Protein AF-A0A2W4PN74-F1 (afdb_monomer)

Secondary structure (DSSP, 8-state):
--------PPPPPEEEEEEE-TTSS-HHHHHHHHHHHHHH--S-EEEEEEES--TT--TT-EEEEPPP-GGGGG--STTGGGGGGGSS-STT--SEEEEE-SSEEE-S-SHHHHHSSTTS-EEEEP--S--TTS-TT-EEEEEEEEETTS-HHHHHHHHHTHHHHHHH-SSHHHHHHHHHHHTT--EE--GGGS-BIIIIISPSGGGGGT-PPPPPTT-SEEE--SSS-HHHHHHT---BTTB-----THHHHHH-

Sequence (256 aa):
MPLLQRRVHARAMTNVICMKWGTKFPPLYVNRLHSMVKRHLARPHRFVCFTDDPAGLDPGVEHFPMPSAGPADAYAVHGWRKLAMFAPALGDLTGATLFLDLDVVIVGALDPFFDYQPGEVCIIRDYRPVRIRGDRFVGNTSVFRFNAGQHPQVLEEFTRDFDAIRRRVRNEQEYVSHWFHARRSLHYWPEEWCPSFKHDCVAWGPASYFSTPQLPQGARIVVFHGLPKPEDAIAGTRGKWYRRIRPTPWIAAHWH

Nearest PDB structures (foldseek):
  5h18-assembly1_A  TM=6.634E-01  e=1.270E-06  Thermomyces dupontii
  4rif-assembly1_B  TM=4.833E-01  e=7.562E-01  Streptomyces cyanogenus
  3mbo-assembly4_H  TM=4.877E-01  e=1.033E+00  Bacillus anthracis
  4rif-assembly1_A  TM=4.305E-01  e=1.503E+00  Streptomyces cyanogenus
  4rih-assembly1_A  TM=3.902E-01  e=3.179E+00  Streptomyces cyanogenus

Foldseek 3Di:
DDDDPPPPDQDDEAEEEEEDEDDPDDLVLLQLVVVLCVVAEPHHYQYEYAYPDCPPHDPSYHYDHQQDLAPCVVPPPQASSVLSQQALADDPAFAKYKYAYSQKFFDHHPVVVCVPPHQAKEFAQPPDPDDPVPPSQQGDRNIIMHTRNPHNVLSVVCNVCVVVVVVVDVHDSSSVSVVCVVVVRYHYDDNLAEAEQQPQQADAWPVNVVDAGHRGPNYGMYGCPDDDGLVCLCCQVDDDPRGGRDRHVVSVVGRD

Structure (mmCIF, N/CA/C/O backbone):
data_AF-A0A2W4PN74-F1
#
_entry.id   AF-A0A2W4PN74-F1
#
loop_
_atom_site.group_PDB
_atom_site.id
_atom_site.type_symbol
_atom_site.label_atom_id
_atom_site.label_alt_id
_atom_site.label_comp_id
_atom_site.label_asym_id
_atom_site.label_entity_id
_atom_site.label_seq_id
_atom_site.pdbx_PDB_ins_code
_atom_site.Cartn_x
_atom_site.Cartn_y
_atom_site.Cartn_z
_atom_site.occupancy
_atom_site.B_iso_or_equiv
_atom_site.auth_seq_id
_atom_site.auth_comp_id
_atom_site.auth_asym_id
_atom_site.auth_atom_id
_atom_site.pdbx_PDB_model_num
ATOM 1 N N . MET A 1 1 ? -32.215 -38.067 -5.365 1.00 38.38 1 MET A N 1
ATOM 2 C CA . MET A 1 1 ? -31.019 -37.213 -5.535 1.00 38.38 1 MET A CA 1
ATOM 3 C C . MET A 1 1 ? -31.416 -35.766 -5.275 1.00 38.38 1 MET A C 1
ATOM 5 O O . MET A 1 1 ? -32.143 -35.225 -6.099 1.00 38.38 1 MET A O 1
ATOM 9 N N . PRO A 1 2 ? -31.044 -35.143 -4.144 1.00 41.75 2 PRO A N 1
ATOM 10 C CA . PRO A 1 2 ? -31.376 -33.747 -3.896 1.00 41.75 2 PRO A CA 1
ATOM 11 C C . PRO A 1 2 ? -30.326 -32.832 -4.536 1.00 41.75 2 PRO A C 1
ATOM 13 O O . PRO A 1 2 ? -29.126 -32.977 -4.307 1.00 41.75 2 PRO A O 1
ATOM 16 N N . LEU A 1 3 ? -30.810 -31.897 -5.349 1.00 41.78 3 LEU A N 1
ATOM 17 C CA . LEU A 1 3 ? -30.056 -30.804 -5.954 1.00 41.78 3 LEU A CA 1
ATOM 18 C C . LEU A 1 3 ? -29.387 -29.955 -4.860 1.00 41.78 3 LEU A C 1
ATOM 20 O O . LEU A 1 3 ? -30.072 -29.381 -4.013 1.00 41.78 3 LEU A O 1
ATOM 24 N N . LEU A 1 4 ? -28.053 -29.849 -4.891 1.00 44.28 4 LEU A N 1
ATOM 25 C CA . LEU A 1 4 ? -27.309 -28.880 -4.087 1.00 44.28 4 LEU A CA 1
ATOM 26 C C . LEU A 1 4 ? -27.709 -27.459 -4.514 1.00 44.28 4 LEU A C 1
ATOM 28 O O . LEU A 1 4 ? -27.199 -26.920 -5.497 1.00 44.28 4 LEU A O 1
ATOM 32 N N . GLN A 1 5 ? -28.581 -26.819 -3.739 1.00 40.34 5 GLN A N 1
ATOM 33 C CA . GLN A 1 5 ? -28.713 -25.368 -3.746 1.00 40.34 5 GLN A CA 1
ATOM 34 C C . GLN A 1 5 ? -27.413 -24.764 -3.201 1.00 40.34 5 GLN A C 1
ATOM 36 O O . GLN A 1 5 ? -27.178 -24.721 -1.993 1.00 40.34 5 GLN A O 1
ATOM 41 N N . ARG A 1 6 ? -26.543 -24.283 -4.096 1.00 42.72 6 ARG A N 1
ATOM 42 C CA . ARG A 1 6 ? -25.458 -23.372 -3.719 1.00 42.72 6 ARG A CA 1
ATOM 43 C C . ARG A 1 6 ? -26.093 -22.077 -3.213 1.00 42.72 6 ARG A C 1
ATOM 45 O O . ARG A 1 6 ? -26.504 -21.235 -4.005 1.00 42.72 6 ARG A O 1
ATOM 52 N N . ARG A 1 7 ? -26.177 -21.913 -1.889 1.00 42.38 7 ARG A N 1
ATOM 53 C CA . ARG A 1 7 ? -26.445 -20.612 -1.264 1.00 42.38 7 ARG A CA 1
ATOM 54 C C . ARG A 1 7 ? -25.311 -19.662 -1.645 1.00 42.38 7 ARG A C 1
ATOM 56 O O . ARG A 1 7 ? -24.225 -19.736 -1.070 1.00 42.38 7 ARG A O 1
ATOM 63 N N . VAL A 1 8 ? -25.563 -18.777 -2.605 1.00 44.59 8 VAL A N 1
ATOM 64 C CA . VAL A 1 8 ? -24.744 -17.582 -2.823 1.00 44.59 8 VAL A CA 1
ATOM 65 C C . VAL A 1 8 ? -24.960 -16.700 -1.595 1.00 44.59 8 VAL A C 1
ATOM 67 O O . VAL A 1 8 ? -25.925 -15.947 -1.522 1.00 44.59 8 VAL A O 1
ATOM 70 N N . HIS A 1 9 ? -24.118 -16.856 -0.574 1.00 49.34 9 HIS A N 1
ATOM 71 C CA . HIS A 1 9 ? -24.065 -15.876 0.503 1.00 49.34 9 HIS A CA 1
ATOM 72 C C . HIS A 1 9 ? -23.590 -14.572 -0.136 1.00 49.34 9 HIS A C 1
ATOM 74 O O . HIS A 1 9 ? -22.515 -14.544 -0.741 1.00 49.34 9 HIS A O 1
ATOM 80 N N . ALA A 1 10 ? -24.399 -13.515 -0.050 1.00 57.75 10 ALA A N 1
ATOM 81 C CA . ALA A 1 10 ? -23.962 -12.183 -0.437 1.00 57.75 10 ALA A CA 1
ATOM 82 C C . ALA A 1 10 ? -22.672 -11.879 0.337 1.00 57.75 10 ALA A C 1
ATOM 84 O O . ALA A 1 10 ? -22.656 -11.895 1.569 1.00 57.75 10 ALA A O 1
ATOM 85 N N . ARG A 1 11 ? -21.561 -11.705 -0.384 1.00 70.38 11 ARG A N 1
ATOM 86 C CA . ARG A 1 11 ? -20.274 -11.389 0.238 1.00 70.38 11 ARG A CA 1
ATOM 87 C C . ARG A 1 11 ? -20.407 -10.027 0.916 1.00 70.38 11 ARG A C 1
ATOM 89 O O . ARG A 1 11 ? -20.850 -9.077 0.276 1.00 70.38 11 ARG A O 1
ATOM 96 N N . ALA A 1 12 ? -20.033 -9.951 2.194 1.00 81.00 12 ALA A N 1
ATOM 97 C CA . ALA A 1 12 ? -20.028 -8.696 2.940 1.00 81.00 12 ALA A CA 1
ATOM 98 C C . ALA A 1 12 ? -19.182 -7.639 2.211 1.00 81.00 12 ALA A C 1
ATOM 100 O O . ALA A 1 12 ? -18.158 -7.982 1.608 1.00 81.00 12 ALA A O 1
ATOM 101 N N . MET A 1 13 ? -19.629 -6.382 2.280 1.00 92.62 13 MET A N 1
ATOM 102 C CA . MET A 1 13 ? -18.910 -5.227 1.743 1.00 92.62 13 MET A CA 1
ATOM 103 C C . MET A 1 13 ? -17.508 -5.161 2.355 1.00 92.62 13 MET A C 1
ATOM 105 O O . MET A 1 13 ? -17.352 -5.314 3.567 1.00 92.62 13 MET A O 1
ATOM 109 N N . THR A 1 14 ? -16.494 -4.950 1.521 1.00 96.81 14 THR A N 1
ATOM 110 C CA . THR A 1 14 ? -15.094 -4.815 1.952 1.00 96.81 14 THR A CA 1
ATOM 111 C C . THR A 1 14 ? -14.530 -3.460 1.561 1.00 96.81 14 THR A C 1
ATOM 113 O O . THR A 1 14 ? -14.997 -2.852 0.601 1.00 96.81 14 THR A O 1
ATOM 116 N N . ASN A 1 15 ? -13.486 -3.004 2.242 1.00 98.44 15 ASN A N 1
ATOM 117 C CA . ASN A 1 15 ? -12.858 -1.723 1.935 1.00 98.44 15 ASN A CA 1
ATOM 118 C C . ASN A 1 15 ? -11.488 -1.950 1.298 1.00 98.44 15 ASN A C 1
ATOM 120 O O . ASN A 1 15 ? -10.708 -2.787 1.757 1.00 98.44 15 ASN A O 1
ATOM 124 N N . VAL A 1 16 ? -11.173 -1.171 0.271 1.00 98.75 16 VAL A N 1
ATOM 125 C CA . VAL A 1 16 ? -9.806 -0.977 -0.209 1.00 98.75 16 VAL A CA 1
ATOM 126 C C . VAL A 1 16 ? -9.450 0.481 0.013 1.00 98.75 16 VAL A C 1
ATOM 128 O O . VAL A 1 16 ? -10.209 1.366 -0.377 1.00 98.75 16 VAL A O 1
ATOM 131 N N . ILE A 1 17 ? -8.326 0.737 0.674 1.00 98.75 17 ILE A N 1
ATOM 132 C CA . ILE A 1 17 ? -7.936 2.089 1.064 1.00 98.75 17 ILE A CA 1
ATOM 133 C C . ILE A 1 17 ? -6.520 2.426 0.616 1.00 98.75 17 ILE A C 1
ATOM 135 O O . ILE A 1 17 ? -5.653 1.557 0.527 1.00 98.75 17 ILE A O 1
ATOM 139 N N . CYS A 1 18 ? -6.276 3.709 0.382 1.00 98.69 18 CYS A N 1
ATOM 140 C CA . CYS A 1 18 ? -4.944 4.250 0.143 1.00 98.69 18 CYS A CA 1
ATOM 141 C C . CYS A 1 18 ? -4.788 5.623 0.803 1.00 98.69 18 CYS A C 1
ATOM 143 O O . CYS A 1 18 ? -5.753 6.226 1.275 1.00 98.69 18 CYS A O 1
ATOM 145 N N . MET A 1 19 ? -3.561 6.138 0.810 1.00 97.69 19 MET A N 1
ATOM 146 C CA . MET A 1 19 ? -3.247 7.470 1.322 1.00 97.69 19 MET A CA 1
ATOM 147 C C . MET A 1 19 ? -2.536 8.303 0.255 1.00 97.69 19 MET A C 1
ATOM 149 O O . MET A 1 19 ? -1.516 7.877 -0.289 1.00 97.69 19 MET A O 1
ATOM 153 N N . LYS A 1 20 ? -3.029 9.521 0.014 1.00 96.56 20 LYS A N 1
ATOM 154 C CA . LYS A 1 20 ? -2.369 10.558 -0.792 1.00 96.56 20 LYS A CA 1
ATOM 155 C C . LYS A 1 20 ? -2.159 11.784 0.087 1.00 96.56 20 LYS A C 1
ATOM 157 O O . LYS A 1 20 ? -3.131 12.336 0.580 1.00 96.56 20 LYS A O 1
ATOM 162 N N . TRP A 1 21 ? -0.925 12.245 0.257 1.00 93.31 21 TRP A N 1
ATOM 163 C CA . TRP A 1 21 ? -0.661 13.495 0.974 1.00 93.31 21 TRP A CA 1
ATOM 164 C C . TRP A 1 21 ? 0.430 14.322 0.314 1.00 93.31 21 TRP A C 1
ATOM 166 O O . TRP A 1 21 ? 1.387 13.778 -0.255 1.00 93.31 21 TRP A O 1
ATOM 176 N N . GLY A 1 22 ? 0.297 15.640 0.433 1.00 92.50 22 GLY A N 1
ATOM 177 C CA . GLY A 1 22 ? 1.178 16.595 -0.216 1.00 92.50 22 GLY A CA 1
ATOM 178 C C . GLY A 1 22 ? 1.245 16.378 -1.729 1.00 92.50 22 GLY A C 1
ATOM 179 O O . GLY A 1 22 ? 0.291 15.948 -2.374 1.00 92.50 22 GLY A O 1
ATOM 180 N N . THR A 1 23 ? 2.412 16.659 -2.305 1.00 92.88 23 THR A N 1
ATOM 181 C CA . THR A 1 23 ? 2.606 16.715 -3.764 1.00 92.88 23 THR A CA 1
ATOM 182 C C . THR A 1 23 ? 3.437 15.564 -4.327 1.00 92.88 23 THR A C 1
ATOM 184 O O . THR A 1 23 ? 3.706 15.525 -5.525 1.00 92.88 23 THR A O 1
ATOM 187 N N . LYS A 1 24 ? 3.852 14.603 -3.486 1.00 92.12 24 LYS A N 1
ATOM 188 C CA . LYS A 1 24 ? 4.732 13.495 -3.902 1.00 92.12 24 LYS A CA 1
ATOM 189 C C . LYS A 1 24 ? 4.095 12.618 -4.981 1.00 92.12 24 LYS A C 1
ATOM 191 O O . LYS A 1 24 ? 4.796 12.168 -5.883 1.00 92.12 24 LYS A O 1
ATOM 196 N N . PHE A 1 25 ? 2.799 12.348 -4.851 1.00 95.00 25 PHE A N 1
ATOM 197 C CA . PHE A 1 25 ? 2.034 11.560 -5.809 1.00 95.00 25 PHE A CA 1
ATOM 198 C C . PHE A 1 25 ? 0.866 12.400 -6.337 1.00 95.00 25 PHE A C 1
ATOM 200 O O . PHE A 1 25 ? 0.041 12.846 -5.534 1.00 95.00 25 PHE A O 1
ATOM 207 N N . PRO A 1 26 ? 0.770 12.625 -7.660 1.00 96.81 26 PRO A N 1
ATOM 208 C CA . PRO A 1 26 ? -0.376 13.315 -8.237 1.00 96.81 26 PRO A CA 1
ATOM 209 C C . PRO A 1 26 ? -1.649 12.459 -8.099 1.00 96.81 26 PRO A C 1
ATOM 211 O O . PRO A 1 26 ? -1.550 11.233 -7.981 1.00 96.81 26 PRO A O 1
ATOM 214 N N . PRO A 1 27 ? -2.851 13.063 -8.170 1.00 97.94 27 PRO A N 1
ATOM 215 C CA . PRO A 1 27 ? -4.126 12.346 -8.029 1.00 97.94 27 PRO A CA 1
ATOM 216 C C . PRO A 1 27 ? -4.282 11.172 -9.007 1.00 97.94 27 PRO A C 1
ATOM 218 O O . PRO A 1 27 ? -4.877 10.156 -8.662 1.00 97.94 27 PRO A O 1
ATOM 221 N N . LEU A 1 28 ? -3.640 11.240 -10.177 1.00 97.75 28 LEU A N 1
ATOM 222 C CA . LEU A 1 28 ? -3.639 10.163 -11.167 1.00 97.75 28 LEU A CA 1
ATOM 223 C C . LEU A 1 28 ? -3.154 8.809 -10.613 1.00 97.75 28 LEU A C 1
ATOM 225 O O . LEU A 1 28 ? -3.593 7.768 -11.093 1.00 97.75 28 LEU A O 1
ATOM 229 N N . TYR A 1 29 ? -2.276 8.791 -9.607 1.00 98.44 29 TYR A N 1
ATOM 230 C CA . TYR A 1 29 ? -1.867 7.542 -8.955 1.00 98.44 29 TYR A CA 1
ATOM 231 C C . TYR A 1 29 ? -3.026 6.872 -8.208 1.00 98.44 29 TYR A C 1
ATOM 233 O O . TYR A 1 29 ? -3.180 5.655 -8.285 1.00 98.44 29 TYR A O 1
ATOM 241 N N . VAL A 1 30 ? -3.861 7.662 -7.529 1.00 98.69 30 VAL A N 1
ATOM 242 C CA . VAL A 1 30 ? -5.063 7.171 -6.841 1.00 98.69 30 VAL A CA 1
ATOM 243 C C . VAL A 1 30 ? -6.067 6.649 -7.865 1.00 98.69 30 VAL A C 1
ATOM 245 O O . VAL A 1 30 ? -6.581 5.547 -7.707 1.00 98.69 30 VAL A O 1
ATOM 248 N N . ASN A 1 31 ? -6.281 7.387 -8.955 1.00 98.62 31 ASN A N 1
ATOM 249 C CA . ASN A 1 31 ? -7.222 7.005 -10.011 1.00 98.62 31 ASN A CA 1
ATOM 250 C C . ASN A 1 31 ? -6.794 5.703 -10.710 1.00 98.62 31 ASN A C 1
ATOM 252 O O . ASN A 1 31 ? -7.608 4.804 -10.916 1.00 98.62 31 ASN A O 1
ATOM 256 N N . ARG A 1 32 ? -5.494 5.541 -10.992 1.00 98.50 32 ARG A N 1
ATOM 257 C CA . ARG A 1 32 ? -4.929 4.278 -11.504 1.00 98.50 32 ARG A CA 1
ATOM 258 C C . ARG A 1 32 ? -5.122 3.132 -10.521 1.00 98.50 32 ARG A C 1
ATOM 260 O O . ARG A 1 32 ? -5.535 2.048 -10.924 1.00 98.50 32 ARG A O 1
ATOM 267 N N . LEU A 1 33 ? -4.861 3.366 -9.235 1.00 98.81 33 LEU A N 1
ATOM 268 C CA . LEU A 1 33 ? -5.064 2.359 -8.198 1.00 98.81 33 LEU A CA 1
ATOM 269 C C . LEU A 1 33 ? -6.535 1.938 -8.097 1.00 98.81 33 LEU A C 1
ATOM 271 O O . LEU A 1 33 ? -6.823 0.744 -8.086 1.00 98.81 33 LEU A O 1
ATOM 275 N N . HIS A 1 34 ? -7.461 2.893 -8.115 1.00 98.69 34 HIS A N 1
ATOM 276 C CA . HIS A 1 34 ? -8.898 2.639 -8.147 1.00 98.69 34 HIS A CA 1
ATOM 277 C C . HIS A 1 34 ? -9.310 1.822 -9.383 1.00 98.69 34 HIS A C 1
ATOM 279 O O . HIS A 1 34 ? -9.992 0.805 -9.254 1.00 98.69 34 HIS A O 1
ATOM 285 N N . SER A 1 35 ? -8.838 2.209 -10.572 1.00 98.38 35 SER A N 1
ATOM 286 C CA . SER A 1 35 ? -9.083 1.499 -11.834 1.00 98.38 35 SER A CA 1
ATOM 287 C C . SER A 1 35 ? -8.585 0.047 -11.776 1.00 98.38 35 SER A C 1
ATOM 289 O O . SER A 1 35 ? -9.319 -0.890 -12.100 1.00 98.38 35 SER A O 1
ATOM 291 N N . MET A 1 36 ? -7.367 -0.161 -11.265 1.00 98.75 36 MET A N 1
ATOM 292 C CA . MET A 1 36 ? -6.782 -1.482 -11.031 1.00 98.75 36 MET A CA 1
ATOM 293 C C . MET A 1 36 ? -7.601 -2.331 -10.052 1.00 98.75 36 MET A C 1
ATOM 295 O O . MET A 1 36 ? -7.872 -3.499 -10.332 1.00 98.75 36 MET A O 1
ATOM 299 N N . VAL A 1 37 ? -8.023 -1.758 -8.922 1.00 98.69 37 VAL A N 1
ATOM 300 C CA . VAL A 1 37 ? -8.843 -2.464 -7.928 1.00 98.69 37 VAL A CA 1
ATOM 301 C C . VAL A 1 37 ? -10.178 -2.878 -8.534 1.00 98.69 37 VAL A C 1
ATOM 303 O O . VAL A 1 37 ? -10.539 -4.049 -8.442 1.00 98.69 37 VAL A O 1
ATOM 306 N N . LYS A 1 38 ? -10.862 -1.971 -9.238 1.00 97.94 38 LYS A N 1
ATOM 307 C CA . LYS A 1 38 ? -12.143 -2.255 -9.896 1.00 97.94 38 LYS A CA 1
ATOM 308 C C . LYS A 1 38 ? -12.048 -3.405 -10.903 1.00 97.94 38 LYS A C 1
ATOM 310 O O . LYS A 1 38 ? -12.982 -4.192 -11.017 1.00 97.94 38 LYS A O 1
ATOM 315 N N . ARG A 1 39 ? -10.929 -3.523 -11.627 1.00 97.75 39 ARG A N 1
ATOM 316 C CA . ARG A 1 39 ? -10.690 -4.635 -12.567 1.00 97.75 39 ARG A CA 1
ATOM 317 C C . ARG A 1 39 ? -10.415 -5.970 -11.881 1.00 97.75 39 ARG A C 1
ATOM 319 O O . ARG A 1 39 ? -10.751 -7.011 -12.438 1.00 97.75 39 ARG A O 1
ATOM 326 N N . HIS A 1 40 ? -9.763 -5.951 -10.720 1.00 98.50 40 HIS A N 1
ATOM 327 C CA . HIS A 1 40 ? -9.208 -7.154 -10.095 1.00 98.50 40 HIS A CA 1
ATOM 328 C C . HIS A 1 40 ? -9.937 -7.621 -8.828 1.00 98.50 40 HIS A C 1
ATOM 330 O O . HIS A 1 40 ? -9.637 -8.712 -8.340 1.00 98.50 40 HIS A O 1
ATOM 336 N N . LEU A 1 41 ? -10.887 -6.850 -8.300 1.00 98.06 41 LEU A N 1
ATOM 337 C CA . LEU A 1 41 ? -11.705 -7.221 -7.147 1.00 98.06 41 LEU A CA 1
ATOM 338 C C . LEU A 1 41 ? -13.158 -7.437 -7.572 1.00 98.06 41 LEU A C 1
ATOM 340 O O . LEU A 1 41 ? -13.886 -6.483 -7.832 1.00 98.06 41 LEU A O 1
ATOM 344 N N . ALA A 1 42 ? -13.595 -8.697 -7.600 1.00 96.56 42 ALA A N 1
ATOM 345 C CA . ALA A 1 42 ? -14.957 -9.044 -8.016 1.00 96.56 42 ALA A CA 1
ATOM 346 C C . ALA A 1 42 ? -16.007 -8.797 -6.917 1.00 96.56 42 ALA A C 1
ATOM 348 O O . ALA A 1 42 ? -17.212 -8.817 -7.169 1.00 96.56 42 ALA A O 1
ATOM 349 N N . ARG A 1 43 ? -15.561 -8.611 -5.672 1.00 94.31 43 ARG A N 1
ATOM 350 C CA . ARG A 1 43 ? -16.432 -8.403 -4.508 1.00 94.31 43 ARG A CA 1
ATOM 351 C C . ARG A 1 43 ? -17.014 -6.990 -4.514 1.00 94.31 43 ARG A C 1
ATOM 353 O O . ARG A 1 43 ? -16.308 -6.066 -4.915 1.00 94.31 43 ARG A O 1
ATOM 360 N N . PRO A 1 44 ? -18.235 -6.787 -3.987 1.00 95.69 44 PRO A N 1
ATOM 361 C CA . PRO A 1 44 ? -18.695 -5.454 -3.620 1.00 95.69 44 PRO A CA 1
ATOM 362 C C . PRO A 1 44 ? -17.692 -4.805 -2.664 1.00 95.69 44 PRO A C 1
ATOM 364 O O . PRO A 1 44 ? -17.334 -5.397 -1.640 1.00 95.69 44 PRO A O 1
ATOM 367 N N . HIS A 1 45 ? -17.214 -3.615 -3.017 1.00 97.75 45 HIS A N 1
ATOM 368 C CA . HIS A 1 45 ? -16.220 -2.912 -2.226 1.00 97.75 45 HIS A CA 1
ATOM 369 C C . HIS A 1 45 ? -16.387 -1.398 -2.286 1.00 97.75 45 HIS A C 1
ATOM 371 O O . HIS A 1 45 ? -16.887 -0.858 -3.271 1.00 97.75 45 HIS A O 1
ATOM 377 N N . ARG A 1 46 ? -15.902 -0.737 -1.236 1.00 98.06 46 ARG A N 1
ATOM 378 C CA . ARG A 1 46 ? -15.623 0.701 -1.214 1.00 98.06 46 ARG A CA 1
ATOM 379 C C . ARG A 1 46 ? -14.155 0.924 -1.548 1.00 98.06 46 ARG A C 1
ATOM 381 O O . ARG A 1 46 ? -13.303 0.163 -1.080 1.00 98.06 46 ARG A O 1
ATOM 388 N N . PHE A 1 47 ? -13.854 1.955 -2.329 1.00 98.75 47 PHE A N 1
ATOM 389 C CA . PHE A 1 47 ? -12.484 2.408 -2.562 1.00 98.75 47 PHE A CA 1
ATOM 390 C C . PHE A 1 47 ? -12.317 3.808 -1.976 1.00 98.75 47 PHE A C 1
ATOM 392 O O . PHE A 1 47 ? -12.949 4.747 -2.456 1.00 98.75 47 PHE A O 1
ATOM 399 N N . VAL A 1 48 ? -11.479 3.939 -0.944 1.00 98.81 48 VAL A N 1
ATOM 400 C CA . VAL A 1 48 ? -11.361 5.179 -0.165 1.00 98.81 48 VAL A CA 1
ATOM 401 C C . VAL A 1 48 ? -9.932 5.709 -0.145 1.00 98.81 48 VAL A C 1
ATOM 403 O O . VAL A 1 48 ? -8.995 5.018 0.254 1.00 98.81 48 VAL A O 1
ATOM 406 N N . CYS A 1 49 ? -9.763 6.974 -0.517 1.00 98.75 49 CYS A N 1
ATOM 407 C CA . CYS A 1 49 ? -8.504 7.693 -0.396 1.00 98.75 49 CYS A CA 1
ATOM 408 C C . CYS A 1 49 ? -8.523 8.622 0.824 1.00 98.75 49 CYS A C 1
ATOM 410 O O . CYS A 1 49 ? -9.322 9.556 0.895 1.00 98.75 49 CYS A O 1
ATOM 412 N N . PHE A 1 50 ? -7.609 8.413 1.769 1.00 98.38 50 PHE A N 1
ATOM 413 C CA . PHE A 1 50 ? -7.342 9.395 2.818 1.00 98.38 50 PHE A CA 1
ATOM 414 C C . PHE A 1 50 ? -6.392 10.460 2.275 1.00 98.38 50 PHE A C 1
ATOM 416 O O . PHE A 1 50 ? -5.271 10.139 1.861 1.00 98.38 50 PHE A O 1
ATOM 423 N N . THR A 1 51 ? -6.835 11.718 2.243 1.00 97.56 51 THR A N 1
ATOM 424 C CA . THR A 1 51 ? -6.060 12.794 1.619 1.00 97.56 51 THR A CA 1
ATOM 425 C C . THR A 1 51 ? -6.269 14.167 2.246 1.00 97.56 51 THR A C 1
ATOM 427 O O . THR A 1 51 ? -7.282 14.433 2.885 1.00 97.56 51 THR A O 1
ATOM 430 N N . ASP A 1 52 ? -5.265 15.027 2.094 1.00 95.94 52 ASP A N 1
ATOM 431 C CA . ASP A 1 52 ? -5.313 16.460 2.395 1.00 95.94 52 ASP A CA 1
ATOM 432 C C . ASP A 1 52 ? -5.878 17.292 1.232 1.00 95.94 52 ASP A C 1
ATOM 434 O O . ASP A 1 52 ? -6.324 18.414 1.449 1.00 95.94 52 ASP A O 1
ATOM 438 N N . ASP A 1 53 ? -5.889 16.741 0.016 1.00 97.38 53 ASP A N 1
ATOM 439 C CA . ASP A 1 53 ? -6.378 17.411 -1.187 1.00 97.38 53 ASP A CA 1
ATOM 440 C C . ASP A 1 53 ? -7.053 16.404 -2.143 1.00 97.38 53 ASP A C 1
ATOM 442 O O . ASP A 1 53 ? -6.356 15.605 -2.787 1.00 97.38 53 ASP A O 1
ATOM 446 N N . PRO A 1 54 ? -8.396 16.421 -2.258 1.00 97.38 54 PRO A N 1
ATOM 447 C CA . PRO A 1 54 ? -9.138 15.525 -3.139 1.00 97.38 54 PRO A CA 1
ATOM 448 C C . PRO A 1 54 ? -9.196 16.003 -4.599 1.00 97.38 54 PRO A C 1
ATOM 450 O O . PRO A 1 54 ? -9.810 15.333 -5.431 1.00 97.38 54 PRO A O 1
ATOM 453 N N . ALA A 1 55 ? -8.592 17.144 -4.950 1.00 98.12 55 ALA A N 1
ATOM 454 C CA . ALA A 1 55 ? -8.654 17.657 -6.312 1.00 98.12 55 ALA A CA 1
ATOM 455 C C . ALA A 1 55 ? -8.075 16.656 -7.331 1.00 98.12 55 ALA A C 1
ATOM 457 O O . ALA A 1 55 ? -6.988 16.097 -7.161 1.00 98.12 55 ALA A O 1
ATOM 458 N N . GLY A 1 56 ? -8.817 16.442 -8.422 1.00 98.06 56 GLY A N 1
ATOM 459 C CA . GLY A 1 56 ? -8.436 15.545 -9.517 1.00 98.06 56 GLY A CA 1
ATOM 460 C C . GLY A 1 56 ? -8.683 14.053 -9.266 1.00 98.06 56 GLY A C 1
ATOM 461 O O . GLY A 1 56 ? -8.321 13.246 -10.124 1.00 98.06 56 GLY A O 1
ATOM 462 N N . LEU A 1 57 ? -9.274 13.667 -8.129 1.00 98.56 57 LEU A N 1
ATOM 463 C CA . LEU A 1 57 ? -9.731 12.292 -7.916 1.00 98.56 57 LEU A CA 1
ATOM 464 C C . LEU A 1 57 ? -10.958 11.977 -8.787 1.00 98.56 57 LEU A C 1
ATOM 466 O O . LEU A 1 57 ? -11.812 12.837 -9.003 1.00 98.56 57 LEU A O 1
ATOM 470 N N . ASP A 1 58 ? -11.040 10.745 -9.296 1.00 98.00 58 ASP A N 1
ATOM 471 C CA . ASP A 1 58 ? -12.188 10.310 -10.101 1.00 98.00 58 ASP A CA 1
ATOM 472 C C . ASP A 1 58 ? -13.481 10.273 -9.258 1.00 98.00 58 ASP A C 1
ATOM 474 O O . ASP A 1 58 ? -13.421 9.925 -8.079 1.00 98.00 58 ASP A O 1
ATOM 478 N N . PRO A 1 59 ? -14.676 10.490 -9.848 1.00 96.38 59 PRO A N 1
ATOM 479 C CA . PRO A 1 59 ? -15.948 10.488 -9.108 1.00 96.38 59 PRO A CA 1
ATOM 480 C C . PRO A 1 59 ? -16.279 9.192 -8.349 1.00 96.38 59 PRO A C 1
ATOM 482 O O . PRO A 1 59 ? -17.120 9.202 -7.458 1.00 96.38 59 PRO A O 1
ATOM 485 N N . GLY A 1 60 ? -15.662 8.066 -8.723 1.00 95.81 60 GLY A N 1
ATOM 486 C CA . GLY A 1 60 ? -15.831 6.782 -8.032 1.00 95.81 60 GLY A CA 1
ATOM 487 C C . GLY A 1 60 ? -14.899 6.578 -6.833 1.00 95.81 60 GLY A C 1
ATOM 488 O O . GLY A 1 60 ? -15.015 5.559 -6.160 1.00 95.81 60 GLY A O 1
ATOM 489 N N . VAL A 1 61 ? -13.969 7.503 -6.583 1.00 98.62 61 VAL A N 1
ATOM 490 C CA . VAL A 1 61 ? -13.059 7.457 -5.437 1.00 98.62 61 VAL A CA 1
ATOM 491 C C . VAL A 1 61 ? -13.709 8.197 -4.278 1.00 98.62 61 VAL A C 1
ATOM 493 O O . VAL A 1 61 ? -13.798 9.424 -4.280 1.00 98.62 61 VAL A O 1
ATOM 496 N N . GLU A 1 62 ? -14.131 7.455 -3.260 1.00 98.56 62 GLU A N 1
ATOM 497 C CA . GLU A 1 62 ? -14.522 8.067 -1.995 1.00 98.56 62 GLU A CA 1
ATOM 498 C C . GLU A 1 62 ? -13.283 8.659 -1.315 1.00 98.56 62 GLU A C 1
ATOM 500 O O . GLU A 1 62 ? -12.170 8.141 -1.451 1.00 98.56 62 GLU A O 1
ATOM 505 N N . HIS A 1 63 ? -13.451 9.737 -0.554 1.00 98.44 63 HIS A N 1
ATOM 506 C CA . HIS A 1 63 ? -12.331 10.349 0.144 1.00 98.44 63 HIS A CA 1
ATOM 507 C C . HIS A 1 63 ? -12.705 10.854 1.533 1.00 98.44 63 HIS A C 1
ATOM 509 O O . HIS A 1 63 ? -13.782 11.404 1.759 1.00 98.44 63 HIS A O 1
ATOM 515 N N . PHE A 1 64 ? -11.753 10.730 2.451 1.00 98.38 64 PHE A N 1
ATOM 516 C CA . PHE A 1 64 ? -11.827 11.301 3.790 1.00 98.38 64 PHE A CA 1
ATOM 517 C C . PHE A 1 64 ? -10.586 12.153 4.064 1.00 98.38 64 PHE A C 1
ATOM 519 O O . PHE A 1 64 ? -9.530 11.904 3.467 1.00 98.38 64 PHE A O 1
ATOM 526 N N . PRO A 1 65 ? -10.679 13.142 4.971 1.00 96.56 65 PRO A N 1
ATOM 527 C CA . PRO A 1 65 ? -9.493 13.831 5.454 1.00 96.56 65 PRO A CA 1
ATOM 528 C C . PRO A 1 65 ? -8.515 12.827 6.067 1.00 96.56 65 PRO A C 1
ATOM 530 O O . PRO A 1 65 ? -8.917 11.810 6.639 1.00 96.56 65 PRO A O 1
ATOM 533 N N . MET A 1 66 ? -7.222 13.118 5.958 1.00 93.56 66 MET A N 1
ATOM 534 C CA . MET A 1 66 ? -6.191 12.292 6.579 1.00 93.56 66 MET A CA 1
ATOM 535 C C . MET A 1 66 ? -6.428 12.179 8.098 1.00 93.56 66 MET A C 1
ATOM 537 O O . MET A 1 66 ? -6.516 13.219 8.756 1.00 93.56 66 MET A O 1
ATOM 541 N N . PRO A 1 67 ? -6.504 10.968 8.686 1.00 94.00 67 PRO A N 1
ATOM 542 C CA . PRO A 1 67 ? -6.571 10.839 10.134 1.00 94.00 67 PRO A CA 1
ATOM 543 C C . PRO A 1 67 ? -5.231 11.265 10.746 1.00 94.00 67 PRO A C 1
ATOM 545 O O . PRO A 1 67 ? -4.179 11.129 10.117 1.00 94.00 67 PRO A O 1
ATOM 548 N N . SER A 1 68 ? -5.258 11.780 11.973 1.00 94.44 68 SER A N 1
ATOM 549 C CA . SER A 1 68 ? -4.031 12.206 12.651 1.00 94.44 68 SER A CA 1
ATOM 550 C C . SER A 1 68 ? -3.178 11.002 13.059 1.00 94.44 68 SER A C 1
ATOM 552 O O . SER A 1 68 ? -3.688 10.029 13.617 1.00 94.44 68 SER A O 1
ATOM 554 N N . ALA A 1 69 ? -1.868 11.092 12.830 1.00 94.81 69 ALA A N 1
ATOM 555 C CA . ALA A 1 69 ? -0.862 10.192 13.393 1.00 94.81 69 ALA A CA 1
ATOM 556 C C . ALA A 1 69 ? -0.177 10.797 14.642 1.00 94.81 69 ALA A C 1
ATOM 558 O O . ALA A 1 69 ? 0.925 10.383 15.019 1.00 94.81 69 ALA A O 1
ATOM 559 N N . GLY A 1 70 ? -0.790 11.812 15.261 1.00 94.88 70 GLY A N 1
ATOM 560 C CA . GLY A 1 70 ? -0.239 12.528 16.407 1.00 94.88 70 GLY A CA 1
ATOM 561 C C . GLY A 1 70 ? 1.065 13.262 16.053 1.00 94.88 70 GLY A C 1
ATOM 562 O O . GLY A 1 70 ? 1.142 13.908 15.006 1.00 94.88 70 GLY A O 1
ATOM 563 N N . PRO A 1 71 ? 2.132 13.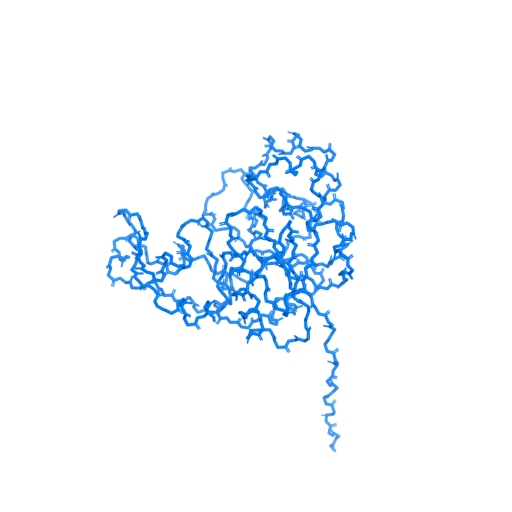158 16.871 1.00 94.19 71 PRO A N 1
ATOM 564 C CA . PRO A 1 71 ? 3.423 13.797 16.598 1.00 94.19 71 PRO A CA 1
ATOM 565 C C . PRO A 1 71 ? 4.024 13.457 15.226 1.00 94.19 71 PRO A C 1
ATOM 567 O O . PRO A 1 71 ? 4.785 14.252 14.671 1.00 94.19 71 PRO A O 1
ATOM 570 N N . ALA A 1 72 ? 3.680 12.298 14.651 1.00 93.69 72 ALA A N 1
ATOM 571 C CA . ALA A 1 72 ? 4.149 11.897 13.328 1.00 93.69 72 ALA A CA 1
ATOM 572 C C . ALA A 1 72 ? 3.598 12.760 12.185 1.00 93.69 72 ALA A C 1
ATOM 574 O O . ALA A 1 72 ? 4.178 12.745 11.097 1.00 93.69 72 ALA A O 1
ATOM 575 N N . ASP A 1 73 ? 2.541 13.542 12.410 1.00 92.81 73 ASP A N 1
ATOM 576 C CA . ASP A 1 73 ? 1.996 14.445 11.393 1.00 92.81 73 ASP A CA 1
ATOM 577 C C . ASP A 1 73 ? 3.030 15.494 10.956 1.00 92.81 73 ASP A C 1
ATOM 579 O O . ASP A 1 73 ? 3.043 15.896 9.791 1.00 92.81 73 ASP A O 1
ATOM 583 N N . ALA A 1 74 ? 3.978 15.851 11.829 1.00 90.25 74 ALA A N 1
ATOM 584 C CA . ALA A 1 74 ? 5.093 16.744 11.511 1.00 90.25 74 ALA A CA 1
ATOM 585 C C . ALA A 1 74 ? 6.184 16.102 10.620 1.00 90.25 74 ALA A C 1
ATOM 587 O O . ALA A 1 74 ? 7.118 16.785 10.199 1.00 90.25 74 ALA A O 1
ATOM 588 N N . TYR A 1 75 ? 6.092 14.802 10.314 1.00 87.75 75 TYR A N 1
ATOM 589 C CA . TYR A 1 75 ? 7.126 14.051 9.601 1.00 87.75 75 TYR A CA 1
ATOM 590 C C . TYR A 1 75 ? 6.612 13.504 8.265 1.00 87.75 75 TYR A C 1
ATOM 592 O O . TYR A 1 75 ? 5.673 12.714 8.198 1.00 87.75 75 TYR A O 1
ATOM 600 N N . ALA A 1 76 ? 7.297 13.860 7.176 1.00 83.56 76 ALA A N 1
ATOM 601 C CA . ALA A 1 76 ? 7.013 13.348 5.828 1.00 83.56 76 ALA A CA 1
ATOM 602 C C . ALA A 1 76 ? 7.845 12.102 5.448 1.00 83.56 76 ALA A C 1
ATOM 604 O O . ALA A 1 76 ? 7.748 11.591 4.331 1.00 83.56 76 ALA A O 1
ATOM 605 N N . VAL A 1 77 ? 8.694 11.625 6.359 1.00 86.12 77 VAL A N 1
ATOM 606 C CA . VAL A 1 77 ? 9.685 10.563 6.130 1.00 86.12 77 VAL A CA 1
ATOM 607 C C . VAL A 1 77 ? 9.341 9.293 6.907 1.00 86.12 77 VAL A C 1
ATOM 609 O O . VAL A 1 77 ? 8.533 9.318 7.831 1.00 86.12 7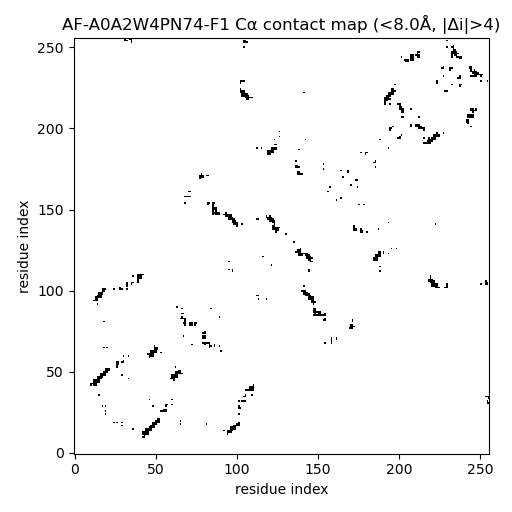7 VAL A O 1
ATOM 612 N N . HIS A 1 78 ? 9.970 8.174 6.531 1.00 90.50 78 HIS A N 1
ATOM 613 C CA . HIS A 1 78 ? 9.881 6.881 7.231 1.00 90.50 78 HIS A CA 1
ATOM 614 C C . HIS A 1 78 ? 8.474 6.270 7.349 1.00 90.50 78 HIS A C 1
ATOM 616 O O . HIS A 1 78 ? 8.289 5.327 8.108 1.00 90.50 78 HIS A O 1
ATOM 622 N N . GLY A 1 79 ? 7.493 6.794 6.609 1.00 92.31 79 GLY A N 1
ATOM 623 C CA . GLY A 1 79 ? 6.146 6.228 6.537 1.00 92.31 79 GLY A CA 1
ATOM 624 C C . GLY A 1 79 ? 5.295 6.417 7.794 1.00 92.31 79 GLY A C 1
ATOM 625 O O . GLY A 1 79 ? 4.197 5.877 7.843 1.00 92.31 79 GLY A O 1
ATOM 626 N N . TRP A 1 80 ? 5.741 7.194 8.790 1.00 95.75 80 TRP A N 1
ATOM 627 C CA . TRP A 1 80 ? 5.076 7.286 10.098 1.00 95.75 80 TRP A CA 1
ATOM 628 C C . TRP A 1 80 ? 3.591 7.654 10.031 1.00 95.75 80 TRP A C 1
ATOM 630 O O . TRP A 1 80 ? 2.793 7.087 10.770 1.00 95.75 80 TRP A O 1
ATOM 640 N N . ARG A 1 81 ? 3.201 8.528 9.094 1.00 94.12 81 ARG A N 1
ATOM 641 C CA . ARG A 1 81 ? 1.796 8.910 8.879 1.00 94.12 81 ARG A CA 1
ATOM 642 C C . ARG A 1 81 ? 0.869 7.724 8.594 1.00 94.12 81 ARG A C 1
ATOM 644 O O . ARG A 1 81 ? -0.306 7.797 8.922 1.00 94.12 81 ARG A O 1
ATOM 651 N N . LYS A 1 82 ? 1.370 6.613 8.040 1.00 95.81 82 LYS A N 1
ATOM 652 C CA . LYS A 1 82 ? 0.572 5.403 7.765 1.00 95.81 82 LYS A CA 1
ATOM 653 C C . LYS A 1 82 ? -0.005 4.776 9.041 1.00 95.81 82 LYS A C 1
ATOM 655 O O . LYS A 1 82 ? -1.005 4.071 8.967 1.00 95.81 82 LYS A O 1
ATOM 660 N N . LEU A 1 83 ? 0.558 5.067 10.217 1.00 96.81 83 LEU A N 1
ATOM 661 C CA . LEU A 1 83 ? 0.005 4.605 11.496 1.00 96.81 83 LEU A CA 1
ATOM 662 C C . LEU A 1 83 ? -1.372 5.195 11.808 1.00 96.81 83 LEU A C 1
ATOM 664 O O . LEU A 1 83 ? -2.132 4.568 12.541 1.00 96.81 83 LEU A O 1
ATOM 668 N N . ALA A 1 84 ? -1.736 6.317 11.181 1.00 96.19 84 ALA A N 1
ATOM 669 C CA . ALA A 1 84 ? -3.094 6.853 11.210 1.00 96.19 84 ALA A CA 1
ATOM 670 C C . ALA A 1 84 ? -4.148 5.841 10.723 1.00 96.19 84 ALA A C 1
ATOM 672 O O . ALA A 1 84 ? -5.304 5.927 11.121 1.00 96.19 84 ALA A O 1
ATOM 673 N N . MET A 1 85 ? -3.767 4.847 9.907 1.00 96.69 85 MET A N 1
ATOM 674 C CA . MET A 1 85 ? -4.666 3.771 9.463 1.00 96.69 85 MET A CA 1
ATOM 675 C C . MET A 1 85 ? -5.118 2.852 10.606 1.00 96.69 85 MET A C 1
ATOM 677 O O . MET A 1 85 ? -6.059 2.085 10.442 1.00 96.69 85 MET A O 1
ATOM 681 N N . PHE A 1 86 ? -4.485 2.932 11.774 1.00 96.75 86 PHE A N 1
ATOM 682 C CA . PHE A 1 86 ? -4.938 2.241 12.977 1.00 96.75 86 PHE A CA 1
ATOM 683 C C . PHE A 1 86 ? -5.797 3.129 13.881 1.00 96.75 86 PHE A C 1
ATOM 685 O O . PHE A 1 86 ? -6.040 2.750 15.017 1.00 96.75 86 PHE A O 1
ATOM 692 N N . ALA A 1 87 ? -6.267 4.294 13.425 1.00 96.38 87 ALA A N 1
ATOM 693 C CA . ALA A 1 87 ? -7.167 5.126 14.218 1.00 96.38 87 ALA A CA 1
ATOM 694 C C . ALA A 1 87 ? -8.436 4.353 14.652 1.00 96.38 87 ALA A C 1
ATOM 696 O O . ALA A 1 87 ? -8.912 3.490 13.904 1.00 96.38 87 ALA A O 1
ATOM 697 N N . PRO A 1 88 ? -9.024 4.678 15.825 1.00 95.06 88 PRO A N 1
ATOM 698 C CA . PRO A 1 88 ? -10.261 4.046 16.297 1.00 95.06 88 PRO A CA 1
ATOM 699 C C . PRO A 1 88 ? -11.408 4.133 15.283 1.00 95.06 88 PRO A C 1
ATOM 701 O O . PRO A 1 88 ? -12.236 3.230 15.203 1.00 95.06 88 PRO A O 1
ATOM 704 N N . ALA A 1 89 ? -11.426 5.208 14.491 1.00 95.31 89 ALA A N 1
ATOM 705 C CA . ALA A 1 89 ? -12.328 5.398 13.370 1.00 95.31 89 ALA A CA 1
ATOM 706 C C . ALA A 1 89 ? -11.542 5.844 12.131 1.00 95.31 89 ALA A C 1
ATOM 708 O O . ALA A 1 89 ? -10.692 6.733 12.199 1.00 95.31 89 ALA A O 1
ATOM 709 N N . LEU A 1 90 ? -11.867 5.241 10.990 1.00 95.31 90 LEU A N 1
ATOM 710 C CA . LEU A 1 90 ? -11.343 5.595 9.675 1.00 95.31 90 LEU A CA 1
ATOM 711 C C . LEU A 1 90 ? -12.492 6.104 8.807 1.00 95.31 90 LEU A C 1
ATOM 713 O O . LEU A 1 90 ? -13.011 5.374 7.967 1.00 95.31 90 LEU A O 1
ATOM 717 N N . GLY A 1 91 ? -12.937 7.334 9.065 1.00 94.19 91 GLY A N 1
ATOM 718 C CA . GLY A 1 91 ? -14.228 7.800 8.557 1.00 94.19 91 GLY A CA 1
ATOM 719 C C . GLY A 1 91 ? -15.356 6.952 9.146 1.00 94.19 91 GLY A C 1
ATOM 720 O O . GLY A 1 91 ? -15.410 6.748 10.358 1.00 94.19 91 GLY A O 1
ATOM 721 N N . ASP A 1 92 ? -16.217 6.421 8.285 1.00 95.94 92 ASP A N 1
ATOM 722 C CA . ASP A 1 92 ? -17.306 5.501 8.636 1.00 95.94 92 ASP A CA 1
ATOM 723 C C . ASP A 1 92 ? -16.990 4.030 8.286 1.00 95.94 92 ASP A C 1
ATOM 725 O O . ASP A 1 92 ? -17.881 3.177 8.268 1.00 95.94 92 ASP A O 1
ATOM 729 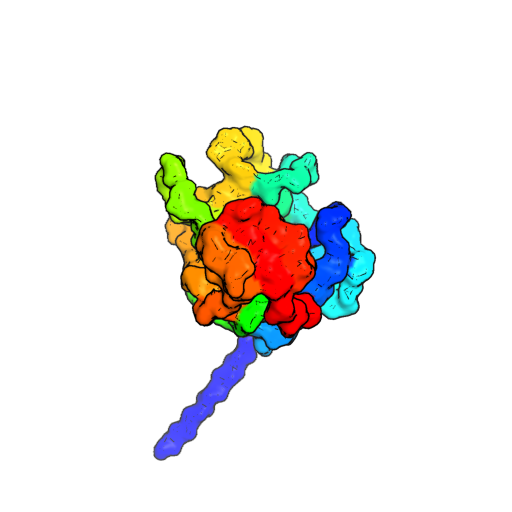N N . LEU A 1 93 ? -15.725 3.718 7.973 1.00 96.62 93 LEU A N 1
ATOM 730 C CA . LEU A 1 93 ? -15.323 2.377 7.559 1.00 96.62 93 LEU A CA 1
ATOM 731 C C . LEU A 1 93 ? -15.448 1.368 8.703 1.00 96.62 93 LEU A C 1
ATOM 733 O O . LEU A 1 93 ? -14.950 1.577 9.808 1.00 96.62 93 LEU A O 1
ATOM 737 N N . THR A 1 94 ? -16.034 0.215 8.388 1.00 95.06 94 THR A N 1
ATOM 738 C CA . THR A 1 94 ? -16.110 -0.957 9.268 1.00 95.06 94 THR A CA 1
ATOM 739 C C . THR A 1 94 ? -15.747 -2.224 8.492 1.00 95.06 94 THR A C 1
ATOM 741 O O . THR A 1 94 ? -15.804 -2.253 7.260 1.00 95.06 94 THR A O 1
ATOM 744 N N . GLY A 1 95 ? -15.360 -3.284 9.205 1.00 94.88 95 GLY A N 1
ATOM 745 C CA . GLY A 1 95 ? -15.057 -4.585 8.604 1.00 94.88 95 GLY A CA 1
ATOM 746 C C . GLY A 1 95 ? -13.692 -4.657 7.913 1.00 94.88 95 GLY A C 1
ATOM 747 O O . GLY A 1 95 ? -12.793 -3.865 8.199 1.00 94.88 95 GLY A O 1
ATOM 748 N N . ALA A 1 96 ? -13.535 -5.656 7.039 1.00 97.19 96 ALA A N 1
ATOM 749 C CA . ALA A 1 96 ? -12.261 -6.000 6.416 1.00 97.19 96 ALA A CA 1
ATOM 750 C C . ALA A 1 96 ? -11.779 -4.914 5.449 1.00 97.19 96 ALA A C 1
ATOM 752 O O . ALA A 1 96 ? -12.465 -4.563 4.485 1.00 97.19 96 ALA A O 1
ATOM 753 N N . THR A 1 97 ? -10.558 -4.445 5.685 1.00 98.31 97 THR A N 1
ATOM 754 C CA . THR A 1 97 ? -9.954 -3.304 5.007 1.00 98.31 97 THR A CA 1
ATOM 755 C C . THR A 1 97 ? -8.567 -3.673 4.499 1.00 98.31 97 THR A C 1
ATOM 757 O O . THR A 1 97 ? -7.693 -4.061 5.274 1.00 98.31 97 THR A O 1
ATOM 760 N N . LEU A 1 98 ? -8.364 -3.557 3.187 1.00 98.69 98 LEU A N 1
ATOM 761 C CA . LEU A 1 98 ? -7.082 -3.758 2.516 1.00 98.69 98 LEU A CA 1
ATOM 762 C C . LEU A 1 98 ? -6.458 -2.399 2.199 1.00 98.69 98 LEU A C 1
ATOM 764 O O . LEU A 1 98 ? -6.969 -1.657 1.367 1.00 98.69 98 LEU A O 1
ATOM 768 N N . PHE A 1 99 ? -5.343 -2.081 2.840 1.00 98.69 99 PHE A N 1
ATOM 769 C CA . PHE A 1 99 ? -4.533 -0.924 2.496 1.00 98.69 99 PHE A CA 1
ATOM 770 C C . PHE A 1 99 ? -3.573 -1.252 1.352 1.00 98.69 99 PHE A C 1
ATOM 772 O O . PHE A 1 99 ? -2.902 -2.289 1.380 1.00 98.69 99 PHE A O 1
ATOM 779 N N . LEU A 1 100 ? -3.457 -0.321 0.405 1.00 98.88 100 LEU A N 1
ATOM 780 C CA . LEU A 1 100 ? -2.518 -0.354 -0.711 1.00 98.88 100 LEU A CA 1
ATOM 781 C C . LEU A 1 100 ? -1.719 0.960 -0.777 1.00 98.88 100 LEU A C 1
ATOM 783 O O . LEU A 1 100 ? -2.297 2.049 -0.800 1.00 98.88 100 LEU A O 1
ATOM 787 N N . ASP A 1 101 ? -0.388 0.862 -0.845 1.00 98.00 101 ASP A N 1
ATOM 788 C CA . ASP A 1 101 ? 0.454 2.003 -1.229 1.00 98.00 101 ASP A CA 1
ATOM 789 C C . ASP A 1 101 ? 0.153 2.416 -2.685 1.00 98.00 101 ASP A C 1
ATOM 791 O O . ASP A 1 101 ? -0.263 1.607 -3.514 1.00 98.00 101 ASP A O 1
ATOM 795 N N . LEU A 1 102 ? 0.401 3.686 -3.021 1.00 98.00 102 LEU A N 1
ATOM 796 C CA . LEU A 1 102 ? 0.148 4.211 -4.370 1.00 98.00 102 LEU A CA 1
ATOM 797 C C . LEU A 1 102 ? 1.132 3.685 -5.427 1.00 98.00 102 LEU A C 1
ATOM 799 O O . LEU A 1 102 ? 0.845 3.739 -6.619 1.00 98.00 102 LEU A O 1
ATOM 803 N N . ASP A 1 103 ? 2.294 3.178 -5.019 1.00 96.56 103 ASP A N 1
ATOM 804 C CA . ASP A 1 103 ? 3.335 2.649 -5.901 1.00 96.56 103 ASP A CA 1
ATOM 805 C C . ASP A 1 103 ? 3.288 1.117 -6.011 1.00 96.56 103 ASP A C 1
ATOM 807 O O . ASP A 1 103 ? 4.295 0.417 -5.889 1.00 96.56 103 ASP A O 1
ATOM 811 N N . VAL A 1 104 ? 2.101 0.587 -6.301 1.00 98.62 104 VAL A N 1
ATOM 812 C CA . VAL A 1 104 ? 1.889 -0.827 -6.639 1.00 98.62 104 VAL A CA 1
ATOM 813 C C . VAL A 1 104 ? 1.229 -0.974 -8.008 1.00 98.62 104 VAL A C 1
ATOM 815 O O . VAL A 1 104 ? 0.592 -0.049 -8.508 1.00 98.62 104 VAL A O 1
ATOM 818 N N . VAL A 1 105 ? 1.369 -2.152 -8.615 1.00 98.69 105 VAL A N 1
ATOM 819 C CA . VAL A 1 105 ? 0.677 -2.527 -9.855 1.00 98.69 105 VAL A CA 1
ATOM 820 C C . VAL A 1 105 ? -0.071 -3.829 -9.611 1.00 98.69 105 VAL A C 1
ATOM 822 O O . VAL A 1 105 ? 0.539 -4.851 -9.302 1.00 98.69 105 VAL A O 1
ATOM 825 N N . ILE A 1 106 ? -1.395 -3.793 -9.727 1.00 98.81 106 ILE A N 1
ATOM 826 C CA . ILE A 1 106 ? -2.251 -4.963 -9.528 1.00 98.81 106 ILE A CA 1
ATOM 827 C C . ILE A 1 106 ? -2.334 -5.718 -10.850 1.00 98.81 106 ILE A C 1
ATOM 829 O O . ILE A 1 106 ? -2.696 -5.159 -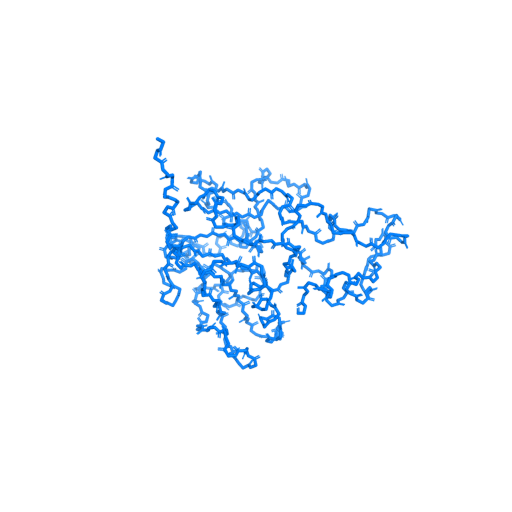11.880 1.00 98.81 106 ILE A O 1
ATOM 833 N N . VAL A 1 107 ? -1.950 -6.986 -10.805 1.00 98.62 107 VAL A N 1
ATOM 834 C CA . VAL A 1 107 ? -1.751 -7.856 -11.972 1.00 98.62 107 VAL A CA 1
ATOM 835 C C . VAL A 1 107 ? -2.637 -9.101 -11.931 1.00 98.62 107 VAL A C 1
ATOM 837 O O . VAL A 1 107 ? -2.761 -9.809 -12.927 1.00 98.62 107 VAL A O 1
ATOM 840 N N . GLY A 1 108 ? -3.274 -9.371 -10.789 1.00 98.31 108 GLY A N 1
ATOM 841 C CA . GLY A 1 108 ? -4.101 -10.552 -10.564 1.00 98.31 108 GLY A CA 1
ATOM 842 C C . GLY A 1 108 ? -5.219 -10.296 -9.556 1.00 98.31 108 GLY A C 1
ATOM 843 O O . GLY A 1 108 ? -5.322 -9.218 -8.980 1.00 98.31 108 GLY A O 1
ATOM 844 N N . ALA A 1 109 ? -6.082 -11.295 -9.358 1.00 98.31 109 ALA A N 1
ATOM 845 C CA . ALA A 1 109 ? -7.289 -11.146 -8.543 1.00 98.31 109 ALA A CA 1
ATOM 846 C C . ALA A 1 109 ? -6.988 -10.774 -7.079 1.00 98.31 109 ALA A C 1
ATOM 848 O O . ALA A 1 109 ? -6.094 -11.364 -6.462 1.00 98.31 109 ALA A O 1
ATOM 849 N N . LEU A 1 110 ? -7.781 -9.852 -6.526 1.00 98.69 110 LEU A N 1
ATOM 850 C CA . LEU A 1 110 ? -7.662 -9.337 -5.159 1.00 98.69 110 LEU A CA 1
ATOM 851 C C . LEU A 1 110 ? -8.540 -10.071 -4.144 1.00 98.69 110 LEU A C 1
ATOM 853 O O . LEU A 1 110 ? -8.240 -10.019 -2.954 1.00 98.69 110 LEU A O 1
ATOM 857 N N . ASP A 1 111 ? -9.583 -10.784 -4.584 1.00 98.06 111 ASP A N 1
ATOM 858 C CA . ASP A 1 111 ? -10.460 -11.573 -3.709 1.00 98.06 111 ASP A CA 1
ATOM 859 C C . ASP A 1 111 ? -9.691 -12.417 -2.669 1.00 98.06 111 ASP A C 1
ATOM 861 O O . ASP A 1 111 ? -10.065 -12.378 -1.492 1.00 98.06 111 ASP A O 1
ATOM 865 N N . PRO A 1 112 ? -8.574 -13.094 -3.021 1.00 98.00 112 PRO A N 1
ATOM 866 C CA . PRO A 1 112 ? -7.847 -13.916 -2.056 1.00 98.00 112 PRO A CA 1
ATOM 867 C C . PRO A 1 112 ? -7.211 -13.141 -0.895 1.00 98.00 112 PRO A C 1
ATOM 869 O O . PRO A 1 112 ? -7.044 -13.722 0.173 1.00 98.00 112 PRO A O 1
ATOM 872 N N . PHE A 1 113 ? -6.928 -11.838 -1.030 1.00 98.25 113 PHE A N 1
ATOM 873 C CA . PHE A 1 113 ? -6.469 -11.020 0.103 1.00 98.25 113 PHE A CA 1
ATOM 874 C C . PHE A 1 113 ? -7.539 -10.890 1.193 1.00 98.25 113 PHE A C 1
ATOM 876 O O . PHE A 1 113 ? -7.206 -10.700 2.359 1.00 98.25 113 PHE A O 1
ATOM 883 N N . PHE A 1 114 ? -8.820 -11.039 0.854 1.00 97.50 114 PHE A N 1
ATOM 884 C CA . PHE A 1 114 ? -9.918 -11.015 1.823 1.00 97.50 114 PHE A CA 1
ATOM 885 C C . PHE A 1 114 ? -10.293 -12.406 2.347 1.00 97.50 114 PHE A C 1
ATOM 887 O O . PHE A 1 114 ? -10.810 -12.509 3.456 1.00 97.50 114 PHE A O 1
ATOM 894 N N . ASP A 1 115 ? -10.014 -13.462 1.580 1.00 96.56 115 ASP A N 1
ATOM 895 C CA . ASP A 1 115 ? -10.366 -14.842 1.941 1.00 96.56 115 ASP A CA 1
ATOM 896 C C . ASP A 1 115 ? -9.244 -15.567 2.713 1.00 96.56 115 ASP A C 1
ATOM 898 O O . ASP A 1 115 ? -9.502 -16.523 3.442 1.00 96.56 115 ASP A O 1
ATOM 902 N N . TYR A 1 116 ? -7.992 -15.119 2.587 1.00 97.38 116 TYR A N 1
ATOM 903 C CA . TYR A 1 116 ? -6.843 -15.730 3.256 1.00 97.38 116 TYR A CA 1
ATOM 904 C C . TYR A 1 116 ? -6.737 -15.311 4.726 1.00 97.38 116 TYR A C 1
ATOM 906 O O . TYR A 1 116 ? -6.556 -14.133 5.016 1.00 97.38 116 TYR A O 1
ATOM 914 N N . GLN A 1 117 ? -6.807 -16.266 5.656 1.00 95.50 117 GLN A N 1
ATOM 915 C CA . GLN A 1 117 ? -6.740 -16.024 7.110 1.00 95.50 117 GLN A CA 1
ATOM 916 C C . GLN A 1 117 ? -7.712 -14.919 7.578 1.00 95.50 117 GLN A C 1
ATOM 918 O O . GLN A 1 117 ? -7.266 -13.894 8.086 1.00 95.50 117 GLN A O 1
ATOM 923 N N . PRO A 1 118 ? -9.027 -15.043 7.325 1.00 92.38 118 PRO A N 1
ATOM 924 C CA . PRO A 1 118 ? -9.986 -13.952 7.510 1.00 92.38 118 PRO A CA 1
ATOM 925 C C . PRO A 1 118 ? -9.975 -13.404 8.944 1.00 92.38 118 PRO A C 1
ATOM 927 O O . PRO A 1 118 ? -9.927 -14.165 9.903 1.00 92.38 118 PRO A O 1
ATOM 930 N N . GLY A 1 119 ? -10.035 -12.077 9.082 1.00 89.25 119 GLY A N 1
ATOM 931 C CA . GLY A 1 119 ? -10.000 -11.382 10.375 1.00 89.25 119 GLY A CA 1
ATOM 932 C C . GLY A 1 119 ? -8.597 -11.093 10.919 1.00 89.25 119 GLY A C 1
ATOM 933 O O . GLY A 1 119 ? -8.457 -10.192 11.740 1.00 89.25 119 GLY A O 1
ATOM 934 N N . GLU A 1 120 ? -7.565 -11.777 10.418 1.00 93.44 120 GLU A N 1
ATOM 935 C CA . GLU A 1 120 ? -6.184 -11.559 10.856 1.00 93.44 120 GLU A CA 1
ATOM 936 C C . GLU A 1 120 ? -5.534 -10.340 10.196 1.00 93.44 120 GLU A C 1
ATOM 938 O O . GLU A 1 120 ? -5.871 -9.956 9.065 1.00 93.44 120 GLU A O 1
ATOM 943 N N . VAL A 1 121 ? -4.521 -9.781 10.862 1.00 95.25 121 VAL A N 1
ATOM 944 C CA . VAL A 1 121 ? -3.637 -8.788 10.248 1.00 95.25 121 VAL A CA 1
ATOM 945 C C . VAL A 1 121 ? -2.599 -9.490 9.386 1.00 95.25 121 VAL A C 1
ATOM 947 O O . VAL A 1 121 ? -1.761 -10.245 9.877 1.00 95.25 121 VAL A O 1
ATOM 950 N N . CYS A 1 122 ? -2.649 -9.222 8.084 1.00 98.06 122 CYS A N 1
ATOM 951 C CA . CYS A 1 122 ? -1.765 -9.832 7.096 1.00 98.06 122 CYS A CA 1
ATOM 952 C C . CYS A 1 122 ? -0.944 -8.760 6.381 1.00 98.06 122 CYS A C 1
ATOM 954 O O . CYS A 1 122 ? -1.508 -7.779 5.892 1.00 98.06 122 CYS A O 1
ATOM 956 N N . ILE A 1 123 ? 0.374 -8.955 6.304 1.00 98.38 123 ILE A N 1
ATOM 957 C CA . ILE A 1 123 ? 1.318 -8.047 5.636 1.00 98.38 123 ILE A CA 1
ATOM 958 C C . ILE A 1 123 ? 2.236 -8.808 4.671 1.00 98.38 123 ILE A C 1
ATOM 960 O O . ILE A 1 123 ? 2.277 -10.036 4.660 1.00 98.38 123 ILE A O 1
ATOM 964 N N . ILE A 1 124 ? 3.007 -8.100 3.848 1.00 98.31 124 ILE A N 1
ATOM 965 C CA . ILE A 1 124 ? 4.030 -8.739 3.008 1.00 98.31 124 ILE A CA 1
ATOM 966 C C . ILE A 1 124 ? 5.239 -9.077 3.889 1.00 98.31 124 ILE A C 1
ATOM 968 O O . ILE A 1 124 ? 5.595 -8.291 4.765 1.00 98.31 124 ILE A O 1
ATOM 972 N N . ARG A 1 125 ? 5.925 -10.201 3.662 1.00 96.25 125 ARG A N 1
ATOM 973 C CA . ARG A 1 125 ? 7.260 -10.408 4.248 1.00 96.25 125 ARG A CA 1
ATOM 974 C C . ARG A 1 125 ? 8.252 -9.403 3.650 1.00 96.25 125 ARG A C 1
ATOM 976 O O . ARG A 1 125 ? 8.235 -9.157 2.452 1.00 96.25 125 ARG A O 1
ATOM 983 N N . ASP A 1 126 ? 9.100 -8.781 4.465 1.00 94.75 126 ASP A N 1
ATOM 984 C CA . ASP A 1 126 ? 9.992 -7.739 3.950 1.00 94.75 126 ASP A CA 1
ATOM 985 C C . ASP A 1 126 ? 11.014 -8.306 2.951 1.00 94.75 126 ASP A C 1
ATOM 987 O O . ASP A 1 126 ? 11.597 -9.364 3.174 1.00 94.75 126 ASP A O 1
ATOM 991 N N . TYR A 1 127 ? 11.287 -7.559 1.879 1.00 92.81 127 TYR A N 1
ATOM 992 C CA . TYR A 1 127 ? 12.173 -7.976 0.782 1.00 92.81 127 TYR A CA 1
ATOM 993 C C . TYR A 1 127 ? 13.664 -7.907 1.133 1.00 92.81 127 TYR A C 1
ATOM 995 O O . TYR A 1 127 ? 14.525 -8.145 0.283 1.00 92.81 127 TYR A O 1
ATOM 1003 N N . ARG A 1 128 ? 14.010 -7.491 2.357 1.00 86.81 128 ARG A N 1
ATOM 1004 C CA . ARG A 1 128 ? 15.406 -7.401 2.783 1.00 86.81 128 ARG A CA 1
ATOM 1005 C C . ARG A 1 128 ? 15.958 -8.806 3.016 1.00 86.81 128 ARG A C 1
ATOM 1007 O O . ARG A 1 128 ? 15.515 -9.467 3.951 1.00 86.81 128 ARG A O 1
ATOM 1014 N N . PRO A 1 129 ? 16.991 -9.228 2.265 1.00 77.31 129 PRO A N 1
ATOM 1015 C CA . PRO A 1 129 ? 17.529 -10.579 2.395 1.00 77.31 129 PRO A CA 1
ATOM 1016 C C . PRO A 1 129 ? 18.240 -10.798 3.737 1.00 77.31 129 PRO A C 1
ATOM 1018 O O . PRO A 1 129 ? 18.306 -11.918 4.232 1.00 77.31 129 PRO A O 1
ATOM 1021 N N . VAL A 1 130 ? 18.776 -9.729 4.342 1.00 83.94 130 VAL A N 1
ATOM 1022 C CA . VAL A 1 130 ? 19.530 -9.797 5.599 1.00 83.94 130 VAL A CA 1
ATOM 1023 C C . VAL A 1 130 ? 18.994 -8.780 6.599 1.00 83.94 130 VAL A C 1
ATOM 1025 O O . VAL A 1 130 ? 18.894 -7.584 6.312 1.00 83.94 130 VAL A O 1
ATOM 1028 N N . ARG A 1 131 ? 18.706 -9.267 7.809 1.00 86.00 131 ARG A N 1
ATOM 1029 C CA . ARG A 1 131 ? 18.283 -8.475 8.964 1.00 86.00 131 ARG A CA 1
ATOM 1030 C C . ARG A 1 131 ? 19.177 -8.769 10.169 1.00 86.00 131 ARG A C 1
ATOM 1032 O O . ARG A 1 131 ? 19.056 -9.806 10.811 1.00 86.00 131 ARG A O 1
ATOM 1039 N N . ILE A 1 132 ? 20.090 -7.836 10.451 1.00 84.19 132 ILE A N 1
ATOM 1040 C CA . ILE A 1 132 ? 21.163 -7.990 11.453 1.00 84.19 132 ILE A CA 1
ATOM 1041 C C . ILE A 1 132 ? 20.620 -7.957 12.894 1.00 84.19 132 ILE A C 1
ATOM 1043 O O . ILE A 1 132 ? 21.208 -8.561 13.781 1.00 84.19 132 ILE A O 1
ATOM 1047 N N . ARG A 1 133 ? 19.470 -7.311 13.140 1.00 85.75 133 ARG A N 1
ATOM 1048 C CA . ARG A 1 133 ? 18.857 -7.205 14.480 1.00 85.75 133 ARG A CA 1
ATOM 1049 C C . ARG A 1 133 ? 18.058 -8.450 14.901 1.00 85.75 133 ARG A C 1
ATOM 1051 O O . ARG A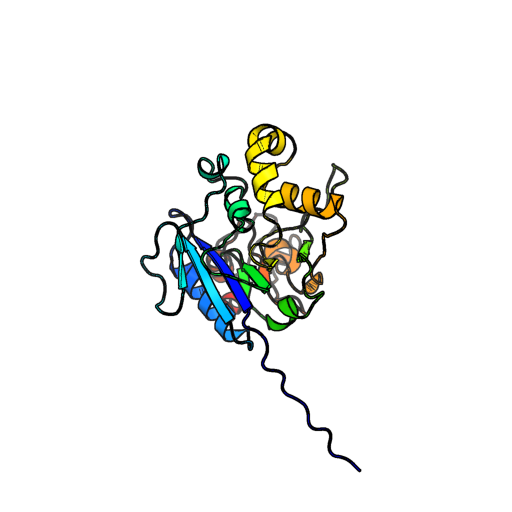 1 133 ? 17.372 -8.407 15.914 1.00 85.75 133 ARG A O 1
ATOM 1058 N N . GLY A 1 134 ? 18.100 -9.537 14.124 1.00 85.56 134 GLY A N 1
ATOM 1059 C CA . GLY A 1 134 ? 17.310 -10.747 14.394 1.00 85.56 134 GLY A CA 1
ATOM 1060 C C . GLY A 1 134 ? 15.802 -10.582 14.151 1.00 85.56 134 GLY A C 1
ATOM 1061 O O . GLY A 1 134 ? 15.025 -11.489 14.424 1.00 85.56 134 GLY A O 1
ATOM 1062 N N . ASP A 1 135 ? 15.382 -9.456 13.578 1.00 91.25 135 ASP A N 1
ATOM 1063 C CA . ASP A 1 135 ? 13.998 -9.045 13.339 1.00 91.25 135 ASP A CA 1
ATOM 1064 C C . ASP A 1 135 ? 13.459 -9.573 11.993 1.00 91.25 135 ASP A C 1
ATOM 1066 O O . ASP A 1 135 ? 12.820 -8.849 11.232 1.00 91.25 135 ASP A O 1
ATOM 1070 N N . ARG A 1 136 ? 13.707 -10.855 11.669 1.00 92.19 136 ARG A N 1
ATOM 1071 C CA . ARG A 1 136 ? 13.277 -11.479 10.390 1.00 92.19 136 ARG A CA 1
ATOM 1072 C C . ARG A 1 136 ? 11.755 -11.551 10.205 1.00 92.19 136 ARG A C 1
ATOM 1074 O O . ARG A 1 136 ? 11.288 -11.819 9.101 1.00 92.19 136 ARG A O 1
ATOM 1081 N N . PHE A 1 137 ? 10.994 -11.327 11.273 1.00 94.56 137 PHE A N 1
ATOM 1082 C CA . PHE A 1 137 ? 9.538 -11.211 11.233 1.00 94.56 137 PHE A CA 1
ATOM 1083 C C . PHE A 1 137 ? 9.056 -9.847 10.718 1.00 94.56 137 PHE A C 1
ATOM 1085 O O . PHE A 1 137 ? 7.866 -9.653 10.511 1.00 94.56 137 PHE A O 1
ATOM 1092 N N . VAL A 1 138 ? 9.935 -8.861 10.526 1.00 96.62 138 VAL A N 1
ATOM 1093 C CA . VAL A 1 138 ? 9.485 -7.580 9.982 1.00 96.62 138 VAL A CA 1
ATOM 1094 C C . VAL A 1 138 ? 8.954 -7.779 8.569 1.00 96.62 138 VAL A C 1
ATOM 1096 O O . VAL A 1 138 ? 9.609 -8.388 7.721 1.00 96.62 138 VAL A O 1
ATOM 1099 N N . GLY A 1 139 ? 7.765 -7.244 8.324 1.00 96.81 139 GLY A N 1
ATOM 1100 C CA . GLY A 1 139 ? 7.167 -7.208 7.005 1.00 96.81 139 GLY A CA 1
ATOM 1101 C C . GLY A 1 139 ? 7.194 -5.825 6.372 1.00 96.81 139 GLY A C 1
ATOM 1102 O O . GLY A 1 139 ? 7.713 -4.858 6.933 1.00 96.81 139 GLY A O 1
ATOM 1103 N N . ASN A 1 140 ? 6.636 -5.753 5.172 1.00 97.56 140 ASN A N 1
ATOM 1104 C CA . ASN A 1 140 ? 6.405 -4.550 4.395 1.00 97.56 140 ASN A CA 1
ATOM 1105 C C . ASN A 1 140 ? 4.895 -4.239 4.378 1.00 97.56 140 ASN A C 1
ATOM 1107 O O . ASN A 1 140 ? 4.058 -5.128 4.218 1.00 97.56 140 ASN A O 1
ATOM 1111 N N . THR A 1 141 ? 4.560 -2.962 4.559 1.00 97.44 141 THR A N 1
ATOM 1112 C CA . THR A 1 141 ? 3.187 -2.451 4.710 1.00 97.44 141 THR A CA 1
ATOM 1113 C C . THR A 1 141 ? 2.672 -1.770 3.438 1.00 97.44 141 THR A C 1
ATOM 1115 O O . THR A 1 141 ? 1.811 -0.895 3.515 1.00 97.44 141 THR A O 1
ATOM 1118 N N . SER A 1 142 ? 3.201 -2.119 2.260 1.00 98.06 142 SER A N 1
ATOM 1119 C CA . SER A 1 142 ? 2.656 -1.646 0.979 1.00 98.06 142 SER A CA 1
ATOM 1120 C C . SER A 1 142 ? 1.361 -2.351 0.597 1.00 98.06 142 SER A C 1
ATOM 1122 O O . SER A 1 142 ? 0.554 -1.783 -0.129 1.00 98.06 142 SER A O 1
ATOM 1124 N N . VAL A 1 143 ? 1.146 -3.560 1.119 1.00 98.56 143 VAL A N 1
ATOM 1125 C CA . VAL A 1 143 ? -0.126 -4.282 1.049 1.00 98.56 143 VAL A CA 1
ATOM 1126 C C . VAL A 1 143 ? -0.380 -4.893 2.418 1.00 98.56 143 VAL A C 1
ATOM 1128 O O . VAL A 1 143 ? 0.292 -5.855 2.803 1.00 98.56 143 VAL A O 1
ATOM 1131 N N . PHE A 1 144 ? -1.334 -4.348 3.166 1.00 97.50 144 PHE A N 1
ATOM 1132 C CA . PHE A 1 144 ? -1.726 -4.943 4.438 1.00 97.50 144 PHE A CA 1
ATOM 1133 C C . PHE A 1 144 ? -3.228 -4.932 4.645 1.00 97.50 144 PHE A C 1
ATOM 1135 O O . PHE A 1 144 ? -3.913 -4.001 4.237 1.00 97.50 144 PHE A O 1
ATOM 1142 N N . ARG A 1 145 ? -3.736 -5.975 5.297 1.00 98.06 145 ARG A N 1
ATOM 1143 C CA . ARG A 1 145 ? -5.147 -6.083 5.655 1.00 98.06 145 ARG A CA 1
ATOM 1144 C C . ARG A 1 145 ? -5.307 -6.087 7.164 1.00 98.06 145 ARG A C 1
ATOM 1146 O O . ARG A 1 145 ? -4.503 -6.691 7.864 1.00 98.06 145 ARG A O 1
ATOM 1153 N N . PHE A 1 146 ? -6.368 -5.446 7.625 1.00 97.00 146 PHE A N 1
ATOM 1154 C CA . PHE A 1 146 ? -6.839 -5.393 9.005 1.00 97.00 146 PHE A CA 1
ATOM 1155 C C . PHE A 1 146 ? -8.362 -5.177 8.991 1.00 97.00 146 PHE A C 1
ATOM 1157 O O . PHE A 1 146 ? -8.930 -4.947 7.922 1.00 97.00 146 PHE A O 1
ATOM 1164 N N . ASN A 1 147 ? -9.041 -5.227 10.140 1.00 96.00 147 ASN A N 1
ATOM 1165 C CA . ASN A 1 147 ? -10.404 -4.693 10.224 1.00 96.00 147 ASN A CA 1
ATOM 1166 C C . ASN A 1 147 ? -10.370 -3.256 10.749 1.00 96.00 147 ASN A C 1
ATOM 1168 O O . ASN A 1 147 ? -9.687 -2.968 11.736 1.00 96.00 147 ASN A O 1
ATOM 1172 N N . ALA A 1 148 ? -11.107 -2.354 10.096 1.00 96.31 148 ALA A N 1
ATOM 1173 C CA . ALA A 1 148 ? -11.172 -0.952 10.506 1.00 96.31 148 ALA A CA 1
ATOM 1174 C C . ALA A 1 148 ? -11.627 -0.830 11.974 1.00 96.31 148 ALA A C 1
ATOM 1176 O O . ALA A 1 148 ? -12.580 -1.490 12.388 1.00 96.31 148 ALA A O 1
ATOM 1177 N N . GLY A 1 149 ? -10.906 -0.023 12.759 1.00 94.94 149 GLY A N 1
ATOM 1178 C CA . GLY A 1 149 ? -11.175 0.209 14.184 1.00 94.94 149 GLY A CA 1
ATOM 1179 C C . GLY A 1 149 ? -10.735 -0.903 15.150 1.00 94.94 149 GLY A C 1
ATOM 1180 O O . GLY A 1 149 ? -10.897 -0.744 16.356 1.00 94.94 149 GLY A O 1
ATOM 1181 N N . GLN A 1 150 ? -10.160 -2.019 14.680 1.00 94.75 150 GLN A N 1
ATOM 1182 C CA . GLN A 1 150 ? -9.844 -3.165 15.552 1.00 94.75 150 GLN A CA 1
ATOM 1183 C C . GLN A 1 150 ? -8.578 -2.983 16.411 1.00 94.75 150 GLN A C 1
ATOM 1185 O O . GLN A 1 150 ? -8.465 -3.603 17.469 1.00 94.75 150 GLN A O 1
ATOM 1190 N N . HIS A 1 151 ? -7.613 -2.170 15.972 1.00 95.75 151 HIS A N 1
ATOM 1191 C CA . HIS A 1 151 ? -6.298 -2.062 16.624 1.00 95.75 151 HIS A CA 1
ATOM 1192 C C . HIS A 1 151 ? -5.882 -0.620 16.982 1.00 95.75 151 HIS A C 1
ATOM 1194 O O . HIS A 1 151 ? -4.748 -0.236 16.682 1.00 95.75 151 HIS A O 1
ATOM 1200 N N . PRO A 1 152 ? -6.743 0.183 17.644 1.00 97.12 152 PRO A N 1
ATOM 1201 C CA . PRO A 1 152 ? -6.416 1.561 18.027 1.00 97.12 152 PRO A CA 1
ATOM 1202 C C . PRO A 1 152 ? -5.172 1.672 18.912 1.00 97.12 152 PRO A C 1
ATOM 1204 O O . PRO A 1 152 ? -4.420 2.642 18.819 1.00 97.12 152 PRO A O 1
ATOM 1207 N N . GLN A 1 153 ? -4.880 0.627 19.688 1.00 97.81 153 GLN A N 1
ATOM 1208 C CA . GLN A 1 153 ? -3.738 0.572 20.597 1.00 97.81 153 GLN A CA 1
ATOM 1209 C C . GLN A 1 153 ? -2.391 0.704 19.870 1.00 97.81 153 GLN A C 1
ATOM 1211 O O . GLN A 1 153 ? -1.434 1.204 20.457 1.00 97.81 153 GLN A O 1
ATOM 1216 N N . VAL A 1 154 ? -2.310 0.303 18.592 1.00 97.56 154 VAL A N 1
ATOM 1217 C CA . VAL A 1 154 ? -1.104 0.494 17.766 1.00 97.56 154 VAL A CA 1
ATOM 1218 C C . VAL A 1 154 ? -0.788 1.985 17.645 1.00 97.56 154 VAL A C 1
ATOM 1220 O O . VAL A 1 154 ? 0.353 2.398 17.838 1.00 97.56 154 VAL A O 1
ATOM 1223 N N . LEU A 1 155 ? -1.795 2.809 17.348 1.00 97.94 155 LEU A N 1
ATOM 1224 C CA . LEU A 1 155 ? -1.617 4.251 17.206 1.00 97.94 155 LEU A CA 1
ATOM 1225 C C . LEU A 1 155 ? -1.478 4.947 18.567 1.00 97.94 155 LEU A C 1
ATOM 1227 O O . LEU A 1 155 ? -0.674 5.870 18.698 1.00 97.94 155 LEU A O 1
ATOM 1231 N N . GLU A 1 156 ? -2.219 4.507 19.583 1.00 97.81 156 GLU A N 1
ATOM 1232 C CA . GLU A 1 156 ? -2.166 5.085 20.931 1.00 97.81 156 GLU A CA 1
ATOM 1233 C C . GLU A 1 156 ? -0.790 4.904 21.583 1.00 97.81 156 GLU A C 1
ATOM 1235 O O . GLU A 1 156 ? -0.210 5.868 22.085 1.00 97.81 156 GLU A O 1
ATOM 1240 N N . GLU A 1 157 ? -0.240 3.684 21.556 1.00 97.75 157 GLU A N 1
ATOM 1241 C CA . GLU A 1 157 ? 1.103 3.398 22.076 1.00 97.75 157 GLU A CA 1
ATOM 1242 C C . GLU A 1 157 ? 2.170 4.157 21.281 1.00 97.75 157 GLU A C 1
ATOM 1244 O O . GLU A 1 157 ? 3.078 4.746 21.868 1.00 97.75 157 GLU A O 1
ATOM 1249 N N . PHE A 1 158 ? 2.033 4.207 19.952 1.00 97.69 158 PHE A N 1
ATOM 1250 C CA . PHE A 1 158 ? 2.936 4.974 19.103 1.00 97.69 158 PHE A CA 1
ATOM 1251 C C . PHE A 1 158 ? 2.954 6.460 19.446 1.00 97.69 158 PHE A C 1
ATOM 1253 O O . PHE A 1 158 ? 4.021 7.053 19.574 1.00 97.69 158 PHE A O 1
ATOM 1260 N N . THR A 1 159 ? 1.774 7.053 19.598 1.00 96.88 159 THR A N 1
ATOM 1261 C CA . THR A 1 159 ? 1.610 8.478 19.889 1.00 96.88 159 THR A CA 1
ATOM 1262 C C . THR A 1 159 ? 2.168 8.822 21.267 1.00 96.88 159 THR A C 1
ATOM 1264 O O . THR A 1 159 ? 2.856 9.831 21.410 1.00 96.88 159 THR A O 1
ATOM 1267 N N . ARG A 1 160 ? 1.927 7.962 22.267 1.00 97.44 160 ARG A N 1
ATOM 1268 C CA . ARG A 1 160 ? 2.434 8.127 23.637 1.00 97.44 160 ARG A CA 1
ATOM 1269 C C . ARG A 1 160 ? 3.963 8.090 23.701 1.00 97.44 160 ARG A C 1
ATOM 1271 O O . ARG A 1 160 ? 4.559 8.931 24.364 1.00 97.44 160 ARG A O 1
ATOM 1278 N N . ASP A 1 161 ? 4.586 7.150 22.989 1.00 96.62 161 ASP A N 1
ATOM 1279 C CA . ASP A 1 161 ? 6.022 6.850 23.101 1.00 96.62 161 ASP A CA 1
ATOM 1280 C C . ASP A 1 161 ? 6.832 7.222 21.843 1.00 96.62 161 ASP A C 1
ATOM 1282 O O . ASP A 1 161 ? 7.925 6.689 21.606 1.00 96.62 161 ASP A O 1
ATOM 1286 N N . PHE A 1 162 ? 6.316 8.145 21.026 1.00 95.31 162 PHE A N 1
ATOM 1287 C CA . PHE A 1 162 ? 6.811 8.459 19.679 1.00 95.31 162 PHE A CA 1
ATOM 1288 C C . PHE A 1 162 ? 8.336 8.648 19.603 1.00 95.31 162 PHE A C 1
ATOM 1290 O O . PHE A 1 162 ? 9.021 8.011 18.794 1.00 95.31 162 PHE A O 1
ATOM 1297 N N . ASP A 1 163 ? 8.901 9.471 20.492 1.00 95.00 163 ASP A N 1
ATOM 1298 C CA . ASP A 1 163 ? 10.338 9.756 20.520 1.00 95.00 163 ASP A CA 1
ATOM 1299 C C . ASP A 1 163 ? 11.196 8.544 20.895 1.00 95.00 163 ASP A C 1
ATOM 1301 O O . ASP A 1 163 ? 12.320 8.385 20.410 1.00 95.00 163 ASP A O 1
ATOM 1305 N N . ALA A 1 164 ? 10.713 7.678 21.784 1.00 96.81 164 ALA A N 1
ATOM 1306 C CA . ALA A 1 164 ? 11.414 6.445 22.127 1.00 96.81 164 ALA A CA 1
ATOM 1307 C C . ALA A 1 164 ? 11.361 5.448 20.961 1.00 96.81 164 ALA A C 1
ATOM 1309 O O . ALA A 1 164 ? 12.375 4.828 20.631 1.00 96.81 164 ALA A O 1
ATOM 1310 N N . ILE A 1 165 ? 10.208 5.333 20.299 1.00 96.19 165 ILE A N 1
ATOM 1311 C CA . ILE A 1 165 ? 9.991 4.398 19.192 1.00 96.19 165 ILE A CA 1
ATOM 1312 C C . ILE A 1 165 ? 10.876 4.745 17.995 1.00 96.19 165 ILE A C 1
ATOM 1314 O O . ILE A 1 165 ? 11.624 3.880 17.536 1.00 96.19 165 ILE A O 1
ATOM 1318 N N . ARG A 1 166 ? 10.893 6.006 17.541 1.00 95.12 166 ARG A N 1
ATOM 1319 C CA . ARG A 1 166 ? 11.710 6.426 16.383 1.00 95.12 166 ARG A CA 1
ATOM 1320 C C . ARG A 1 166 ? 13.223 6.298 16.601 1.00 95.12 166 ARG A C 1
ATOM 1322 O O . ARG A 1 166 ? 13.985 6.324 15.640 1.00 95.12 166 ARG A O 1
ATOM 1329 N N . ARG A 1 167 ? 13.673 6.173 17.858 1.00 94.81 167 ARG A N 1
ATOM 1330 C CA . ARG A 1 167 ? 15.074 5.866 18.204 1.00 94.81 167 ARG A CA 1
ATOM 1331 C C . ARG A 1 167 ? 15.389 4.369 18.121 1.00 94.81 167 ARG A C 1
ATOM 1333 O O . ARG A 1 167 ? 16.542 4.011 17.905 1.00 94.81 167 ARG A O 1
ATOM 1340 N N . ARG A 1 168 ? 14.391 3.495 18.294 1.00 93.31 168 ARG A N 1
ATOM 1341 C CA . ARG A 1 168 ? 14.548 2.027 18.290 1.00 93.31 168 ARG A CA 1
ATOM 1342 C C . ARG A 1 168 ? 14.333 1.413 16.906 1.00 93.31 168 ARG A C 1
ATOM 1344 O O . ARG A 1 168 ? 15.052 0.487 16.523 1.00 93.31 168 ARG A O 1
ATOM 1351 N N . VAL A 1 169 ? 13.351 1.916 16.162 1.00 94.69 169 VAL A N 1
ATOM 1352 C CA . VAL A 1 169 ? 12.961 1.395 14.844 1.00 94.69 169 VAL A CA 1
ATOM 1353 C C . VAL A 1 169 ? 13.106 2.454 13.758 1.00 94.69 169 VAL A C 1
ATOM 1355 O O . VAL A 1 169 ? 12.996 3.649 14.013 1.00 94.69 169 VAL A O 1
ATOM 1358 N N . ARG A 1 170 ? 13.391 2.011 12.531 1.00 92.56 170 ARG A N 1
ATOM 1359 C CA . ARG A 1 170 ? 13.738 2.907 11.417 1.00 92.56 170 ARG A CA 1
ATOM 1360 C C . ARG A 1 170 ? 12.527 3.512 10.716 1.00 92.56 170 ARG A C 1
ATOM 1362 O O . ARG A 1 170 ? 12.683 4.516 10.024 1.00 92.56 170 ARG A O 1
ATOM 1369 N N . ASN A 1 171 ? 11.384 2.842 10.783 1.00 95.44 171 ASN A N 1
ATOM 1370 C CA . ASN A 1 171 ? 10.176 3.189 10.045 1.00 95.44 171 ASN A CA 1
ATOM 1371 C C . ASN A 1 171 ? 8.934 2.527 10.651 1.00 95.44 171 ASN A C 1
ATOM 1373 O O . ASN A 1 171 ? 9.019 1.727 11.589 1.00 95.44 171 ASN A O 1
ATOM 1377 N N . GLU A 1 172 ? 7.780 2.882 10.100 1.00 96.81 172 GLU A N 1
ATOM 1378 C CA . GLU A 1 172 ? 6.472 2.421 10.541 1.00 96.81 172 GLU A CA 1
ATOM 1379 C C . GLU A 1 172 ? 6.315 0.904 10.416 1.00 96.81 172 GLU A C 1
ATOM 1381 O O . GLU A 1 172 ? 5.798 0.270 11.331 1.00 96.81 172 GLU A O 1
ATOM 1386 N N . GLN A 1 173 ? 6.799 0.300 9.326 1.00 96.19 173 GLN A N 1
ATOM 1387 C CA . GLN A 1 173 ? 6.640 -1.140 9.096 1.00 96.19 173 GLN A CA 1
ATOM 1388 C C . GLN A 1 173 ? 7.398 -1.975 10.138 1.00 96.19 173 GLN A C 1
ATOM 1390 O O . GLN A 1 173 ? 6.911 -3.029 10.546 1.00 96.19 173 GLN A O 1
ATOM 1395 N N . GLU A 1 174 ? 8.559 -1.504 10.614 1.00 96.88 174 GLU A N 1
ATOM 1396 C CA . GLU A 1 174 ? 9.268 -2.137 11.727 1.00 96.88 174 GLU A CA 1
ATOM 1397 C C . GLU A 1 174 ? 8.442 -2.044 13.007 1.00 96.88 174 GLU A C 1
ATOM 1399 O O . GLU A 1 174 ? 8.217 -3.066 13.650 1.00 96.88 174 GLU A O 1
ATOM 1404 N N . TYR A 1 175 ? 7.938 -0.853 13.345 1.00 97.62 175 TYR A N 1
ATOM 1405 C CA . TYR A 1 175 ? 7.108 -0.666 14.535 1.00 97.62 175 TYR A CA 1
ATOM 1406 C C . TYR A 1 175 ? 5.862 -1.565 14.523 1.00 97.62 175 TYR A C 1
ATOM 1408 O O . TYR A 1 175 ? 5.669 -2.346 15.455 1.00 97.62 175 TYR A O 1
ATOM 1416 N N . VAL A 1 176 ? 5.073 -1.520 13.443 1.00 97.56 176 VAL A N 1
ATOM 1417 C CA . VAL A 1 176 ? 3.864 -2.342 13.268 1.00 97.56 176 VAL A CA 1
ATOM 1418 C C . VAL A 1 176 ? 4.204 -3.824 13.402 1.00 97.56 176 VAL A C 1
ATOM 1420 O O . VAL A 1 176 ? 3.567 -4.542 14.171 1.00 97.56 176 VAL A O 1
ATOM 1423 N N . SER A 1 177 ? 5.254 -4.286 12.718 1.00 97.19 177 SER A N 1
ATOM 1424 C CA . SER A 1 177 ? 5.643 -5.697 12.773 1.00 97.19 177 SER A CA 1
ATOM 1425 C C . SER A 1 177 ? 6.057 -6.122 14.181 1.00 97.19 177 SER A C 1
ATOM 1427 O O . SER A 1 177 ? 5.625 -7.171 14.645 1.00 97.19 177 SER A O 1
ATOM 1429 N N . HIS A 1 178 ? 6.855 -5.318 14.890 1.00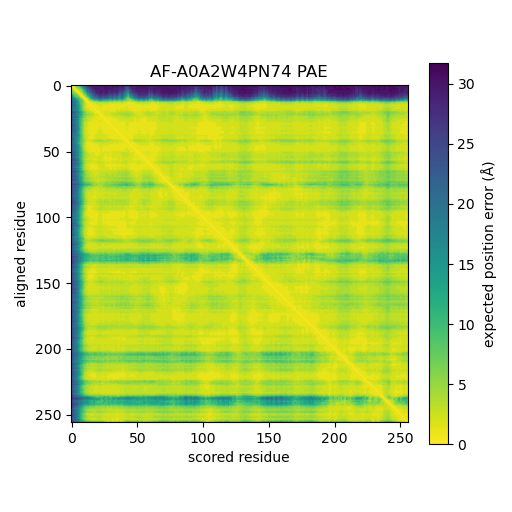 97.12 178 HIS A N 1
ATOM 1430 C CA . HIS A 1 178 ? 7.224 -5.602 16.280 1.00 97.12 178 HIS A CA 1
ATOM 1431 C C . HIS A 1 178 ? 5.995 -5.659 17.197 1.00 97.12 178 HIS A C 1
ATOM 1433 O O . HIS A 1 178 ? 5.903 -6.562 18.028 1.00 97.12 178 HIS A O 1
ATOM 1439 N N . TRP A 1 179 ? 5.044 -4.737 17.024 1.00 97.56 179 TRP A N 1
ATOM 1440 C CA . TRP A 1 179 ? 3.839 -4.653 17.847 1.00 97.56 179 TRP A CA 1
ATOM 1441 C C . TRP A 1 179 ? 2.946 -5.893 17.712 1.00 97.56 179 TRP A C 1
ATOM 1443 O O . TRP A 1 179 ? 2.568 -6.490 18.727 1.00 97.56 179 TRP A O 1
ATOM 1453 N N . PHE A 1 180 ? 2.657 -6.309 16.473 1.00 97.06 180 PHE A N 1
ATOM 1454 C CA . PHE A 1 180 ? 1.847 -7.499 16.183 1.00 97.06 180 PHE A CA 1
ATOM 1455 C C . PHE A 1 180 ? 2.607 -8.797 16.481 1.00 97.06 180 PHE A C 1
ATOM 1457 O O . PHE A 1 180 ? 2.036 -9.745 17.020 1.00 97.06 180 PHE A O 1
ATOM 1464 N N . HIS A 1 181 ? 3.916 -8.848 16.210 1.00 96.44 181 HIS A N 1
ATOM 1465 C CA . HIS A 1 181 ? 4.728 -10.029 16.505 1.00 96.44 181 HIS A CA 1
ATOM 1466 C C . HIS A 1 181 ? 4.786 -10.324 18.008 1.00 96.44 181 HIS A C 1
ATOM 1468 O O . HIS A 1 181 ? 4.576 -11.467 18.412 1.00 96.44 181 HIS A O 1
ATOM 1474 N N . ALA A 1 182 ? 4.987 -9.298 18.845 1.00 96.75 182 ALA A N 1
ATOM 1475 C CA . ALA A 1 182 ? 4.991 -9.441 20.303 1.00 96.75 182 ALA A CA 1
ATOM 1476 C C . ALA A 1 182 ? 3.664 -10.001 20.855 1.00 96.75 182 ALA A C 1
ATOM 1478 O O . ALA A 1 182 ? 3.648 -10.619 21.917 1.00 96.75 182 ALA A O 1
ATOM 1479 N N . ARG A 1 183 ? 2.564 -9.823 20.112 1.00 96.69 183 ARG A N 1
ATOM 1480 C CA . ARG A 1 183 ? 1.213 -10.296 20.448 1.00 96.69 183 ARG A CA 1
ATOM 1481 C C . ARG A 1 183 ? 0.797 -11.559 19.688 1.00 96.69 183 ARG A C 1
ATOM 1483 O O . ARG A 1 183 ? -0.341 -11.992 19.823 1.00 96.69 183 ARG A O 1
ATOM 1490 N N . ARG A 1 184 ? 1.714 -12.174 18.928 1.00 95.62 184 ARG A N 1
ATOM 1491 C CA . ARG A 1 184 ? 1.480 -13.385 18.116 1.00 95.62 184 ARG A CA 1
ATOM 1492 C C . ARG A 1 184 ? 0.330 -13.248 17.105 1.00 95.62 184 ARG A C 1
ATOM 1494 O O . ARG A 1 184 ? -0.309 -14.239 16.781 1.00 95.62 184 ARG A O 1
ATOM 1501 N N . SER A 1 185 ? 0.109 -12.039 16.593 1.00 95.00 185 SER A N 1
ATOM 1502 C CA . SER A 1 185 ? -0.969 -11.695 15.651 1.00 95.00 185 SER A CA 1
ATOM 1503 C C . SER A 1 185 ? -0.434 -11.124 14.333 1.00 95.00 185 SER A C 1
ATOM 1505 O O . SER A 1 185 ? -1.088 -10.330 13.660 1.00 95.00 185 SER A O 1
ATOM 1507 N N . LEU A 1 186 ? 0.801 -11.496 13.976 1.00 95.44 186 LEU A N 1
ATOM 1508 C CA . LEU A 1 186 ? 1.445 -11.090 12.732 1.00 95.44 186 LEU A CA 1
ATOM 1509 C C . LEU A 1 186 ? 1.432 -12.230 11.716 1.00 95.44 186 LEU A C 1
ATOM 1511 O O . LEU A 1 186 ? 2.143 -13.224 11.888 1.00 95.44 186 LEU A O 1
ATOM 1515 N N . HIS A 1 187 ? 0.695 -12.034 10.628 1.00 97.56 187 HIS A N 1
ATOM 1516 C CA . HIS A 1 187 ? 0.561 -13.005 9.550 1.00 97.56 187 HIS A CA 1
ATOM 1517 C C . HIS A 1 187 ? 1.102 -12.436 8.238 1.00 97.56 187 HIS A C 1
ATOM 1519 O O . HIS A 1 187 ? 1.161 -11.219 8.038 1.00 97.56 187 HIS A O 1
ATOM 1525 N N . TYR A 1 188 ? 1.518 -13.326 7.336 1.00 98.25 188 TYR A N 1
ATOM 1526 C CA . TYR A 1 188 ? 2.082 -12.941 6.045 1.00 98.25 188 TYR A CA 1
ATOM 1527 C C . TYR A 1 188 ? 1.246 -13.486 4.900 1.00 98.25 188 TYR A C 1
ATOM 1529 O O . TYR A 1 188 ? 0.765 -14.624 4.965 1.00 98.25 188 TYR A O 1
ATOM 1537 N N . TRP A 1 189 ? 1.139 -12.694 3.837 1.00 98.44 189 TRP A N 1
ATOM 1538 C CA . TRP A 1 189 ? 0.673 -13.183 2.543 1.00 98.44 189 TRP A CA 1
ATOM 1539 C C . TRP A 1 189 ? 1.580 -14.310 2.024 1.00 98.44 189 TRP A C 1
ATOM 1541 O O . TRP A 1 189 ? 2.770 -14.329 2.366 1.00 98.44 189 TRP A O 1
ATOM 1551 N N . PRO A 1 190 ? 1.056 -15.220 1.181 1.00 98.12 190 PRO A N 1
ATOM 1552 C CA . PRO A 1 190 ? 1.899 -16.081 0.358 1.00 98.12 190 PRO A CA 1
ATOM 1553 C C . PRO A 1 190 ? 2.939 -15.246 -0.399 1.00 98.12 190 PRO A C 1
ATOM 1555 O O . PRO A 1 190 ? 2.631 -14.156 -0.891 1.00 98.12 190 PRO A O 1
ATOM 1558 N N . GLU A 1 191 ? 4.179 -15.730 -0.437 1.00 95.38 191 GLU A N 1
ATOM 1559 C CA . GLU A 1 191 ? 5.341 -14.965 -0.904 1.0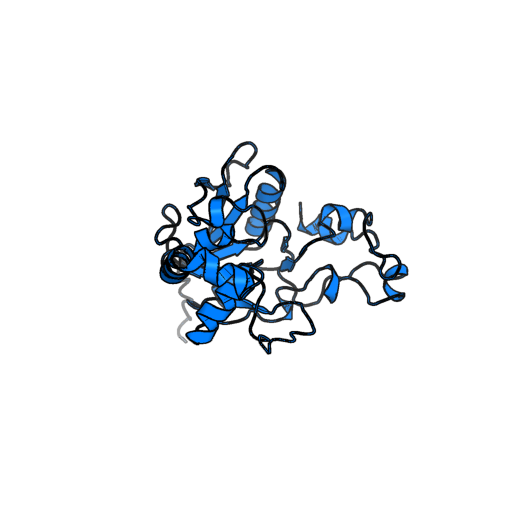0 95.38 191 GLU A CA 1
ATOM 1560 C C . GLU A 1 191 ? 5.177 -14.506 -2.357 1.00 95.38 191 GLU A C 1
ATOM 1562 O O . GLU A 1 191 ? 5.502 -13.372 -2.706 1.00 95.38 191 GLU A O 1
ATOM 1567 N N . GLU A 1 192 ? 4.578 -15.354 -3.186 1.00 97.12 192 GLU A N 1
ATOM 1568 C CA . GLU A 1 192 ? 4.381 -15.115 -4.606 1.00 97.12 192 GLU A CA 1
ATOM 1569 C C . GLU A 1 192 ? 3.306 -14.065 -4.919 1.00 97.12 192 GLU A C 1
ATOM 1571 O O . GLU A 1 192 ? 3.270 -13.558 -6.036 1.00 97.12 192 GLU A O 1
ATOM 1576 N N . TRP A 1 193 ? 2.435 -13.699 -3.969 1.00 98.62 193 TRP A N 1
ATOM 1577 C CA . TRP A 1 193 ? 1.341 -12.753 -4.240 1.00 98.62 193 TRP A CA 1
ATOM 1578 C C . TRP A 1 193 ? 1.832 -11.325 -4.416 1.00 98.62 193 TRP A C 1
ATOM 1580 O O . TRP A 1 193 ? 1.270 -10.578 -5.225 1.00 98.62 193 TRP A O 1
ATOM 1590 N N . CYS A 1 194 ? 2.860 -10.961 -3.655 1.00 98.56 194 CYS A N 1
ATOM 1591 C CA . CYS A 1 194 ? 3.381 -9.609 -3.596 1.00 98.56 194 CYS A CA 1
ATOM 1592 C C . CYS A 1 194 ? 4.878 -9.588 -3.916 1.00 98.56 194 CYS A C 1
ATOM 1594 O O . CYS A 1 194 ? 5.675 -9.348 -3.013 1.00 98.56 194 CYS A O 1
ATOM 1596 N N . PRO A 1 195 ? 5.295 -9.853 -5.165 1.00 98.19 195 PRO A N 1
ATOM 1597 C CA . PRO A 1 195 ? 6.692 -9.729 -5.539 1.00 98.19 195 PRO A CA 1
ATOM 1598 C C . PRO A 1 195 ? 7.116 -8.258 -5.592 1.00 98.19 195 PRO A C 1
ATOM 1600 O O . PRO A 1 195 ? 6.374 -7.359 -6.004 1.00 98.19 195 PRO A O 1
ATOM 1603 N N . SER A 1 196 ? 8.371 -8.007 -5.255 1.00 97.44 196 SER A N 1
ATOM 1604 C CA . SER A 1 196 ? 9.015 -6.719 -5.444 1.00 97.44 196 SER A CA 1
ATOM 1605 C C . SER A 1 196 ? 9.503 -6.588 -6.884 1.00 97.44 196 SER A C 1
ATOM 1607 O O . SER A 1 196 ? 10.329 -7.382 -7.342 1.00 97.44 196 SER A O 1
ATOM 1609 N N . PHE A 1 197 ? 9.134 -5.497 -7.563 1.00 97.06 197 PHE A N 1
ATOM 1610 C CA . PHE A 1 197 ? 9.554 -5.264 -8.948 1.00 97.06 197 PHE A CA 1
ATOM 1611 C C . PHE A 1 197 ? 11.073 -5.396 -9.125 1.00 97.06 197 PHE A C 1
ATOM 1613 O O . PHE A 1 197 ? 11.580 -6.182 -9.925 1.00 97.06 197 PHE A O 1
ATOM 1620 N N . LYS A 1 198 ? 11.835 -4.665 -8.308 1.00 93.00 198 LYS A N 1
ATOM 1621 C CA . LYS A 1 198 ? 13.293 -4.629 -8.436 1.00 93.00 198 LYS A CA 1
ATOM 1622 C C . LYS A 1 198 ? 13.994 -5.872 -7.907 1.00 93.00 198 LYS A C 1
ATOM 1624 O O . LYS A 1 198 ? 15.194 -5.956 -8.110 1.00 93.00 198 LYS A O 1
ATOM 1629 N N . HIS A 1 199 ? 13.339 -6.760 -7.163 1.00 92.94 199 HIS A N 1
ATOM 1630 C CA . HIS A 1 199 ? 13.997 -7.955 -6.613 1.00 92.94 199 HIS A CA 1
ATOM 1631 C C . HIS A 1 199 ? 13.639 -9.182 -7.441 1.00 92.94 199 HIS A C 1
ATOM 1633 O O . HIS A 1 199 ? 14.561 -9.886 -7.844 1.00 92.94 199 HIS A O 1
ATOM 1639 N N . ASP A 1 200 ? 12.364 -9.309 -7.800 1.00 95.31 200 ASP A N 1
ATOM 1640 C CA . ASP A 1 200 ? 11.782 -10.541 -8.325 1.00 95.31 200 ASP A CA 1
ATOM 1641 C C . ASP A 1 200 ? 11.413 -10.437 -9.811 1.00 95.31 200 ASP A C 1
ATOM 1643 O O . ASP A 1 200 ? 11.425 -11.441 -10.514 1.00 95.31 200 ASP A O 1
ATOM 1647 N N . CYS A 1 201 ? 11.131 -9.231 -10.327 1.00 96.25 201 CYS A N 1
ATOM 1648 C CA . CYS A 1 201 ? 10.831 -9.048 -11.755 1.00 96.25 201 CYS A CA 1
ATOM 1649 C C . CYS A 1 201 ? 12.095 -8.782 -12.587 1.00 96.25 201 CYS A C 1
ATOM 1651 O O . CYS A 1 201 ? 12.214 -9.231 -13.726 1.00 96.25 201 CYS A O 1
ATOM 1653 N N . VAL A 1 202 ? 13.049 -8.014 -12.049 1.00 94.75 202 VAL A N 1
ATOM 1654 C CA . VAL A 1 202 ? 14.288 -7.651 -12.758 1.00 94.75 202 VAL A CA 1
ATOM 1655 C C . VAL A 1 202 ? 15.326 -8.763 -12.603 1.00 94.75 202 VAL A C 1
ATOM 1657 O O . VAL A 1 202 ? 15.684 -9.113 -11.480 1.00 94.75 202 VAL A O 1
ATOM 1660 N N . ALA A 1 203 ? 15.902 -9.244 -13.707 1.00 92.88 203 ALA A N 1
ATOM 1661 C CA . ALA A 1 203 ? 16.973 -10.242 -13.663 1.00 92.88 203 ALA A CA 1
ATOM 1662 C C . ALA A 1 203 ? 18.183 -9.786 -12.815 1.00 92.88 203 ALA A C 1
ATOM 1664 O O . ALA A 1 203 ? 18.435 -8.590 -12.608 1.00 92.88 203 ALA A O 1
ATOM 1665 N N . TRP A 1 204 ? 18.936 -10.752 -12.290 1.00 89.31 204 TRP A N 1
ATOM 1666 C CA . TRP A 1 204 ? 20.080 -10.480 -11.423 1.00 89.31 204 TRP A CA 1
ATOM 1667 C C . TRP A 1 204 ? 21.327 -10.075 -12.226 1.00 89.31 204 TRP A C 1
ATOM 1669 O O . TRP A 1 204 ? 21.629 -10.650 -13.271 1.00 89.31 204 TRP A O 1
ATOM 1679 N N . GLY A 1 205 ? 22.061 -9.077 -11.723 1.00 87.44 205 GLY A N 1
ATOM 1680 C CA . GLY A 1 205 ? 23.370 -8.682 -12.249 1.00 87.44 205 GLY A CA 1
ATOM 1681 C C . GLY A 1 205 ? 23.385 -8.364 -13.758 1.00 87.44 205 GLY A C 1
ATOM 1682 O O . GLY A 1 205 ? 22.448 -7.732 -14.265 1.00 87.44 205 GLY A O 1
ATOM 1683 N N . PRO A 1 206 ? 24.424 -8.802 -14.497 1.00 88.62 206 PRO A N 1
ATOM 1684 C CA . PRO A 1 206 ? 24.566 -8.535 -15.931 1.00 88.62 206 PRO A CA 1
ATOM 1685 C C . PRO A 1 206 ? 23.420 -9.067 -16.803 1.00 88.62 206 PRO A C 1
ATOM 1687 O O . PRO A 1 206 ? 23.136 -8.482 -17.844 1.00 88.62 206 PRO A O 1
ATOM 1690 N N . ALA A 1 207 ? 22.695 -10.111 -16.378 1.00 91.19 207 ALA A N 1
ATOM 1691 C CA . ALA A 1 207 ? 21.563 -10.650 -17.143 1.00 91.19 207 ALA A CA 1
ATOM 1692 C C . ALA A 1 207 ? 20.433 -9.618 -17.349 1.00 91.19 207 ALA A C 1
ATOM 1694 O O . ALA A 1 207 ? 19.687 -9.689 -18.329 1.00 91.19 207 ALA A O 1
ATOM 1695 N N . SER A 1 208 ? 20.347 -8.613 -16.469 1.00 92.00 208 SER A N 1
ATOM 1696 C CA . SER A 1 208 ? 19.404 -7.489 -16.573 1.00 92.00 208 SER A CA 1
ATOM 1697 C C . SER A 1 208 ? 19.600 -6.614 -17.819 1.00 92.00 208 SER A C 1
ATOM 1699 O O . SER A 1 208 ? 18.667 -5.949 -18.265 1.00 92.00 208 SER A O 1
ATOM 1701 N N . TYR A 1 209 ? 20.783 -6.651 -18.440 1.00 90.00 209 TYR A N 1
ATOM 1702 C CA . TYR A 1 209 ? 21.046 -5.955 -19.701 1.00 90.00 209 TYR A CA 1
ATOM 1703 C C . TYR A 1 209 ? 20.375 -6.620 -20.900 1.00 90.00 209 TYR A C 1
ATOM 1705 O O . TYR A 1 209 ? 20.040 -5.945 -21.873 1.00 90.00 209 TYR A O 1
ATOM 1713 N N . PHE A 1 210 ? 20.147 -7.930 -20.818 1.00 92.12 210 PHE A N 1
ATOM 1714 C CA . PHE A 1 210 ? 19.643 -8.738 -21.924 1.00 92.12 210 PHE A CA 1
ATOM 1715 C C . PHE A 1 210 ? 18.187 -9.162 -21.731 1.00 92.12 210 PHE A C 1
ATOM 1717 O O . PHE A 1 210 ? 17.517 -9.449 -22.715 1.00 92.12 210 PHE A O 1
ATOM 1724 N N . SER A 1 211 ? 17.658 -9.081 -20.510 1.00 91.75 211 SER A N 1
ATOM 1725 C CA . SER A 1 211 ? 16.312 -9.563 -20.180 1.00 91.75 211 SER A CA 1
ATOM 1726 C C . SER A 1 211 ? 15.362 -8.420 -19.835 1.00 91.75 211 SER A C 1
ATOM 1728 O O . SER A 1 211 ? 15.671 -7.580 -18.988 1.00 91.75 211 SER A O 1
ATOM 1730 N N . THR A 1 212 ? 14.189 -8.391 -20.467 1.00 94.31 212 THR A N 1
ATOM 1731 C CA . THR A 1 212 ? 13.078 -7.542 -20.010 1.00 94.31 212 THR A CA 1
ATOM 1732 C C . THR A 1 212 ? 12.582 -8.067 -18.661 1.00 94.31 212 THR A C 1
ATOM 1734 O O . THR A 1 212 ? 12.450 -9.288 -18.536 1.00 94.31 212 THR A O 1
ATOM 1737 N N . PRO A 1 213 ? 12.308 -7.207 -17.660 1.00 95.81 213 PRO A N 1
ATOM 1738 C CA . PRO A 1 213 ? 11.722 -7.649 -16.401 1.00 95.81 213 PRO A CA 1
ATOM 1739 C C . PRO A 1 213 ? 10.466 -8.490 -16.630 1.00 95.81 213 PRO A C 1
ATOM 1741 O O . PRO A 1 213 ? 9.612 -8.121 -17.436 1.00 95.81 213 PRO A O 1
ATOM 1744 N N . GLN A 1 214 ? 10.370 -9.627 -15.949 1.00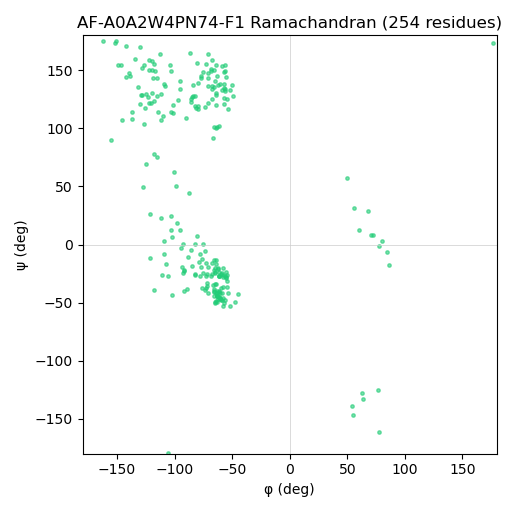 96.31 214 GLN A N 1
ATOM 1745 C CA . GLN A 1 214 ? 9.291 -10.598 -16.128 1.00 96.31 214 GLN A CA 1
ATOM 1746 C C . GLN A 1 214 ? 8.288 -10.493 -14.988 1.00 96.31 214 GLN A C 1
ATOM 1748 O O . GLN A 1 214 ? 8.662 -10.152 -13.869 1.00 96.31 214 GLN A O 1
ATOM 1753 N N . LEU A 1 215 ? 7.025 -10.798 -15.270 1.00 97.06 215 LEU A N 1
ATOM 1754 C CA . LEU A 1 215 ? 6.001 -10.919 -14.242 1.00 97.06 215 LEU A CA 1
ATOM 1755 C C . LEU A 1 215 ? 6.101 -12.313 -13.590 1.00 97.06 215 LEU A C 1
ATOM 1757 O O . LEU A 1 215 ? 5.911 -13.303 -14.300 1.00 97.06 215 LEU A O 1
ATOM 1761 N N . PRO A 1 216 ? 6.394 -12.430 -12.279 1.00 96.44 216 PRO A N 1
ATOM 1762 C CA . PRO A 1 216 ? 6.481 -13.730 -11.621 1.00 96.44 216 PRO A CA 1
ATOM 1763 C C . PRO A 1 216 ? 5.143 -14.475 -11.632 1.00 96.44 216 PRO A C 1
ATOM 1765 O O . PRO A 1 216 ? 4.074 -13.875 -11.494 1.00 96.44 216 PRO A O 1
ATOM 1768 N N . GLN A 1 217 ? 5.194 -15.802 -11.758 1.00 96.62 217 GLN A N 1
ATOM 1769 C CA . GLN A 1 217 ? 4.000 -16.638 -11.666 1.00 96.62 217 GLN A CA 1
ATOM 1770 C C . GLN A 1 217 ? 3.370 -16.515 -10.271 1.00 96.62 217 GLN A C 1
ATOM 1772 O O . GLN A 1 217 ? 4.069 -16.528 -9.264 1.00 96.62 217 GLN A O 1
ATOM 1777 N N . GLY A 1 218 ? 2.041 -16.408 -10.215 1.00 97.00 218 GLY A N 1
ATOM 1778 C CA . GLY A 1 218 ? 1.303 -16.264 -8.955 1.00 97.00 218 GLY A CA 1
ATOM 1779 C C . GLY A 1 218 ? 1.212 -14.828 -8.428 1.00 97.00 218 GLY A C 1
ATOM 1780 O O . GLY A 1 218 ? 0.450 -14.588 -7.490 1.00 97.00 218 GLY A O 1
ATOM 1781 N N . ALA A 1 219 ? 1.899 -13.873 -9.068 1.00 98.38 219 ALA A N 1
ATOM 1782 C CA . ALA A 1 219 ? 1.828 -12.460 -8.720 1.00 98.38 219 ALA A CA 1
ATOM 1783 C C . ALA A 1 219 ? 0.391 -11.930 -8.778 1.00 98.38 219 ALA A C 1
ATOM 1785 O O . ALA A 1 219 ? -0.350 -12.161 -9.736 1.00 98.38 219 ALA A O 1
ATOM 1786 N N . ARG A 1 220 ? 0.015 -11.169 -7.748 1.00 98.69 220 ARG A N 1
ATOM 1787 C CA . ARG A 1 220 ? -1.262 -10.445 -7.674 1.00 98.69 220 ARG A CA 1
ATOM 1788 C C . ARG A 1 220 ? -1.045 -8.945 -7.595 1.00 98.69 220 ARG A C 1
ATOM 1790 O O . ARG A 1 220 ? -1.775 -8.200 -8.243 1.00 98.69 220 ARG A O 1
ATOM 1797 N N . ILE A 1 221 ? -0.034 -8.512 -6.844 1.00 98.81 221 ILE A N 1
ATOM 1798 C CA . ILE A 1 221 ? 0.334 -7.106 -6.681 1.00 98.81 221 ILE A CA 1
ATOM 1799 C C . ILE A 1 221 ? 1.856 -6.973 -6.762 1.00 98.81 221 ILE A C 1
ATOM 1801 O O . ILE A 1 221 ? 2.574 -7.434 -5.886 1.00 98.81 221 ILE A O 1
ATOM 1805 N N . VAL A 1 222 ? 2.371 -6.307 -7.788 1.00 98.69 222 VAL A N 1
ATOM 1806 C CA . VAL A 1 222 ? 3.802 -6.003 -7.907 1.00 98.69 222 VAL A CA 1
ATOM 1807 C C . VAL A 1 222 ? 4.115 -4.710 -7.152 1.00 98.69 222 VAL A C 1
ATOM 1809 O O . VAL A 1 222 ? 3.518 -3.670 -7.428 1.00 98.69 222 VAL A O 1
ATOM 1812 N N . VAL A 1 223 ? 5.069 -4.751 -6.217 1.00 98.50 223 VAL A N 1
ATOM 1813 C CA . VAL A 1 223 ? 5.401 -3.612 -5.339 1.00 98.50 223 VAL A CA 1
ATOM 1814 C C . VAL A 1 223 ? 6.604 -2.814 -5.859 1.00 98.50 223 VAL A C 1
ATOM 1816 O O . VAL A 1 223 ? 7.704 -3.358 -6.010 1.00 98.50 223 VAL A O 1
ATOM 1819 N N . PHE A 1 224 ? 6.433 -1.499 -6.059 1.00 96.81 224 PHE A N 1
ATOM 1820 C CA . PHE A 1 224 ? 7.474 -0.554 -6.500 1.00 96.81 224 PHE A CA 1
ATOM 1821 C C . PHE A 1 224 ? 8.047 0.255 -5.328 1.00 96.81 224 PHE A C 1
ATOM 1823 O O . PHE A 1 224 ? 7.990 1.486 -5.279 1.00 96.81 224 PHE A O 1
ATOM 1830 N N . HIS A 1 225 ? 8.670 -0.441 -4.374 1.00 90.62 225 HIS A N 1
ATOM 1831 C CA . HIS A 1 225 ? 9.280 0.216 -3.215 1.00 90.62 225 HIS A CA 1
ATOM 1832 C C . HIS A 1 225 ? 10.541 1.010 -3.589 1.00 90.62 225 HIS A C 1
ATOM 1834 O O . HIS A 1 225 ? 11.552 0.476 -4.071 1.00 90.62 225 HIS A O 1
ATOM 1840 N N . GLY A 1 226 ? 10.503 2.310 -3.293 1.00 88.56 226 GLY A N 1
ATOM 1841 C CA . GLY A 1 226 ? 11.569 3.252 -3.629 1.00 88.56 226 GLY A CA 1
ATOM 1842 C C . GLY A 1 226 ? 11.549 3.625 -5.110 1.00 88.56 226 GLY A C 1
ATOM 1843 O O . GLY A 1 226 ? 10.537 4.115 -5.603 1.00 88.56 226 GLY A O 1
ATOM 1844 N N . LEU A 1 227 ? 12.684 3.443 -5.786 1.00 89.31 227 LEU A N 1
ATOM 1845 C CA . LEU A 1 227 ? 12.832 3.629 -7.230 1.00 89.31 227 LEU A CA 1
ATOM 1846 C C . LEU A 1 227 ? 13.216 2.295 -7.893 1.00 89.31 227 LEU A C 1
ATOM 1848 O O . LEU A 1 227 ? 13.938 1.506 -7.265 1.00 89.31 227 LEU A O 1
ATOM 1852 N N . PRO A 1 228 ? 12.814 2.061 -9.156 1.00 93.81 228 PRO A N 1
ATOM 1853 C CA . PRO A 1 228 ? 12.002 2.937 -10.025 1.00 93.81 228 PRO A CA 1
ATOM 1854 C C . PRO A 1 228 ? 10.527 3.038 -9.604 1.00 93.81 228 PRO A C 1
ATOM 1856 O O . PRO A 1 228 ? 10.055 2.199 -8.839 1.00 93.81 228 PRO A O 1
ATOM 1859 N N . LYS A 1 229 ? 9.807 4.040 -10.126 1.00 94.62 229 LYS A N 1
ATOM 1860 C CA . LYS A 1 229 ? 8.333 4.058 -10.148 1.00 94.62 229 LYS A CA 1
ATOM 1861 C C . LYS A 1 229 ? 7.782 3.337 -11.391 1.00 94.62 229 LYS A C 1
ATOM 1863 O O . LYS A 1 229 ? 8.566 3.067 -12.306 1.00 94.62 229 LYS A O 1
ATOM 1868 N N . PRO A 1 230 ? 6.484 2.975 -11.441 1.00 95.81 230 PRO A N 1
ATOM 1869 C CA . PRO A 1 230 ? 5.923 2.247 -12.581 1.00 95.81 230 PRO A CA 1
ATOM 1870 C C . PRO A 1 230 ? 6.182 2.921 -13.939 1.00 95.81 230 PRO A C 1
ATOM 1872 O O . PRO A 1 230 ? 6.587 2.246 -14.879 1.00 95.81 230 PRO A O 1
ATOM 1875 N N . GLU A 1 231 ? 6.064 4.245 -14.040 1.00 94.62 231 GLU A N 1
ATOM 1876 C CA . GLU A 1 231 ? 6.368 5.019 -15.251 1.00 94.62 231 GLU A CA 1
ATOM 1877 C C . GLU A 1 231 ? 7.844 4.936 -15.663 1.00 94.62 231 GLU A C 1
ATOM 1879 O O . GLU A 1 231 ? 8.147 4.776 -16.847 1.00 94.62 231 GLU A O 1
ATOM 1884 N N . ASP A 1 232 ? 8.766 4.965 -14.695 1.00 94.12 232 ASP A N 1
ATOM 1885 C CA . ASP A 1 232 ? 10.199 4.814 -14.959 1.00 94.12 232 ASP A CA 1
ATOM 1886 C C . ASP A 1 232 ? 10.499 3.405 -15.497 1.00 94.12 232 ASP A C 1
ATOM 1888 O O . ASP A 1 232 ? 11.357 3.225 -16.361 1.00 94.12 232 ASP A O 1
ATOM 1892 N N . ALA A 1 233 ? 9.807 2.389 -14.970 1.00 94.75 233 ALA A N 1
ATOM 1893 C CA . ALA A 1 233 ? 9.967 0.997 -15.375 1.00 94.75 233 ALA A CA 1
ATOM 1894 C C . ALA A 1 233 ? 9.348 0.709 -16.752 1.00 94.75 233 ALA A C 1
ATOM 1896 O O . ALA A 1 233 ? 9.958 -0.004 -17.553 1.00 94.75 233 ALA A O 1
ATOM 1897 N N . ILE A 1 234 ? 8.188 1.302 -17.058 1.00 95.38 234 ILE A N 1
ATOM 1898 C CA . ILE A 1 234 ? 7.585 1.270 -18.399 1.00 95.38 234 ILE A CA 1
ATOM 1899 C C . ILE A 1 234 ? 8.577 1.843 -19.414 1.00 95.38 234 ILE A C 1
ATOM 1901 O O . ILE A 1 234 ? 8.876 1.193 -20.414 1.00 95.38 234 ILE A O 1
ATOM 1905 N N . ALA A 1 235 ? 9.134 3.022 -19.127 1.00 93.81 235 ALA A N 1
ATOM 1906 C CA . ALA A 1 235 ? 10.043 3.717 -20.031 1.00 93.81 235 ALA A CA 1
ATOM 1907 C C . ALA A 1 235 ? 11.476 3.141 -20.041 1.00 93.81 235 ALA A C 1
ATOM 1909 O O . ALA A 1 235 ? 12.232 3.381 -20.980 1.00 93.81 235 ALA A O 1
ATOM 1910 N N . GLY A 1 236 ? 11.872 2.382 -19.014 1.00 90.94 236 GLY A N 1
ATOM 1911 C CA . GLY A 1 236 ? 13.239 1.872 -18.857 1.00 90.94 236 GLY A CA 1
ATOM 1912 C C . GLY A 1 236 ? 14.272 2.970 -18.567 1.00 90.94 236 GLY A C 1
ATOM 1913 O O . GLY A 1 236 ? 15.435 2.844 -18.952 1.00 90.94 236 GLY A O 1
ATOM 1914 N N . THR A 1 237 ? 13.855 4.067 -17.927 1.00 85.00 237 THR A N 1
ATOM 1915 C CA . THR A 1 237 ? 14.664 5.290 -17.739 1.00 85.00 237 THR A CA 1
ATOM 1916 C C . THR A 1 237 ? 15.521 5.280 -16.477 1.00 85.00 237 THR A C 1
ATOM 1918 O O . THR A 1 237 ? 16.393 6.132 -16.311 1.00 85.00 237 THR A O 1
ATOM 1921 N N . ARG A 1 238 ? 15.306 4.321 -15.572 1.00 80.38 238 ARG A N 1
ATOM 1922 C CA . ARG A 1 238 ? 16.077 4.180 -14.331 1.00 80.38 238 ARG A CA 1
ATOM 1923 C C . ARG A 1 238 ? 16.747 2.822 -14.236 1.00 80.38 238 ARG A C 1
ATOM 1925 O O . ARG A 1 238 ? 16.243 1.819 -14.712 1.00 80.38 238 ARG A O 1
ATOM 1932 N N . GLY A 1 239 ? 17.880 2.781 -13.552 1.00 72.25 239 GLY A N 1
ATOM 1933 C CA . GLY A 1 239 ? 18.624 1.559 -13.283 1.00 72.25 239 GLY A CA 1
ATOM 1934 C C . GLY A 1 239 ? 19.920 1.878 -12.556 1.00 72.25 239 GLY A C 1
ATOM 1935 O O . GLY A 1 239 ? 20.272 3.042 -12.371 1.00 72.25 239 GLY A O 1
ATOM 1936 N N . LYS A 1 240 ? 20.631 0.842 -12.125 1.00 77.00 240 LYS A N 1
ATOM 1937 C CA . LYS A 1 240 ? 22.007 0.977 -11.639 1.00 77.00 240 LYS A CA 1
ATOM 1938 C C . LYS A 1 240 ? 22.953 0.463 -12.714 1.00 77.00 240 LYS A C 1
ATOM 1940 O O . LYS A 1 240 ? 22.577 -0.410 -13.490 1.00 77.00 240 LYS A O 1
ATOM 1945 N N . TRP A 1 241 ? 24.195 0.938 -12.726 1.00 77.00 241 TRP A N 1
ATOM 1946 C CA . TRP A 1 241 ? 25.202 0.465 -13.685 1.00 77.00 241 TRP A CA 1
ATOM 1947 C C . TRP A 1 241 ? 25.434 -1.057 -13.601 1.00 77.00 241 TRP A C 1
ATOM 1949 O O . TRP A 1 241 ? 25.778 -1.689 -14.587 1.00 77.00 241 TRP A O 1
ATOM 1959 N N . TYR A 1 242 ? 25.190 -1.686 -12.452 1.00 75.56 242 TYR A N 1
ATOM 1960 C CA . TYR A 1 242 ? 25.274 -3.145 -12.302 1.00 75.56 242 TYR A CA 1
ATOM 1961 C C . TYR A 1 242 ? 23.928 -3.866 -12.482 1.00 75.56 242 TYR A C 1
ATOM 1963 O O . TYR A 1 242 ? 23.866 -5.091 -12.380 1.00 75.56 242 TYR A O 1
ATOM 1971 N N . ARG A 1 243 ? 22.831 -3.124 -12.682 1.00 81.00 243 ARG A N 1
ATOM 1972 C CA . ARG A 1 243 ? 21.478 -3.672 -12.828 1.00 81.00 243 ARG A CA 1
ATOM 1973 C C . ARG A 1 243 ? 20.587 -2.720 -13.627 1.00 81.00 243 ARG A C 1
ATOM 1975 O O . ARG A 1 243 ? 19.949 -1.826 -13.058 1.00 81.00 243 ARG A O 1
ATOM 1982 N N . ARG A 1 244 ? 20.576 -2.905 -14.946 1.00 87.44 244 ARG A N 1
ATOM 1983 C CA . ARG A 1 244 ? 19.776 -2.105 -15.880 1.00 87.44 244 ARG A CA 1
ATOM 1984 C C . ARG A 1 244 ? 18.317 -2.552 -15.827 1.00 87.44 244 ARG A C 1
ATOM 1986 O O . ARG A 1 244 ? 18.034 -3.732 -15.670 1.00 87.44 244 ARG A O 1
ATOM 1993 N N . ILE A 1 245 ? 17.386 -1.619 -15.976 1.00 91.94 245 ILE A N 1
ATOM 1994 C CA . ILE A 1 245 ? 15.964 -1.941 -16.115 1.00 91.94 245 ILE A CA 1
ATOM 1995 C C . ILE A 1 245 ? 15.595 -1.621 -17.556 1.00 91.94 245 ILE A C 1
ATOM 1997 O O . ILE A 1 245 ? 15.650 -0.467 -17.976 1.00 91.94 245 ILE A O 1
ATOM 2001 N N . ARG A 1 246 ? 15.312 -2.658 -18.346 1.00 93.12 246 ARG A N 1
ATOM 2002 C CA . ARG A 1 246 ? 14.829 -2.487 -19.721 1.00 93.12 246 ARG A CA 1
ATOM 2003 C C . ARG A 1 246 ? 13.370 -2.001 -19.701 1.00 93.12 246 ARG A C 1
ATOM 2005 O O . ARG A 1 246 ? 12.675 -2.274 -18.720 1.00 93.12 246 ARG A O 1
ATOM 2012 N N . PRO A 1 247 ? 12.898 -1.323 -20.763 1.00 95.19 247 PRO A N 1
ATOM 2013 C CA . PRO A 1 247 ? 11.490 -0.959 -20.898 1.00 95.19 247 PRO A CA 1
ATOM 2014 C C . PRO A 1 247 ? 10.584 -2.162 -20.638 1.00 95.19 247 PRO A C 1
ATOM 2016 O O . PRO A 1 247 ? 10.799 -3.235 -21.204 1.00 95.19 247 PRO A O 1
ATOM 2019 N N . THR A 1 248 ? 9.612 -1.991 -19.746 1.00 95.50 248 THR A N 1
ATOM 2020 C CA . THR A 1 248 ? 8.775 -3.080 -19.231 1.00 95.50 248 THR A CA 1
ATOM 2021 C C . THR A 1 248 ? 7.306 -2.837 -19.607 1.00 95.50 248 THR A C 1
ATOM 2023 O O . THR A 1 248 ? 6.519 -2.373 -18.780 1.00 95.50 248 THR A O 1
ATOM 2026 N N . PRO A 1 249 ? 6.907 -3.117 -20.863 1.00 93.12 249 PRO A N 1
ATOM 2027 C CA . PRO A 1 249 ? 5.611 -2.696 -21.400 1.00 93.12 249 PRO A CA 1
ATOM 2028 C C . PRO A 1 249 ? 4.413 -3.392 -20.748 1.00 93.12 249 PRO A C 1
ATOM 2030 O O . PRO A 1 249 ? 3.334 -2.809 -20.702 1.00 93.12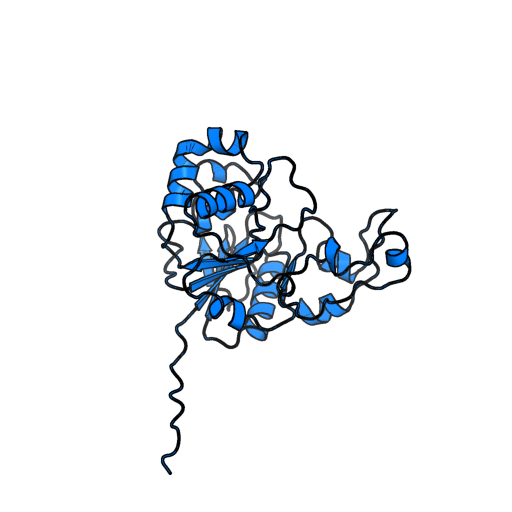 249 PRO A O 1
ATOM 2033 N N . TRP A 1 250 ? 4.583 -4.599 -20.194 1.00 95.62 250 TRP A N 1
ATOM 2034 C CA . TRP A 1 250 ? 3.480 -5.294 -19.524 1.00 95.62 250 TRP A CA 1
ATOM 2035 C C . TRP A 1 250 ? 2.946 -4.508 -18.320 1.00 95.62 250 TRP A C 1
ATOM 2037 O O . TRP A 1 250 ? 1.762 -4.602 -18.028 1.00 95.62 250 TRP A O 1
ATOM 2047 N N . ILE A 1 251 ? 3.761 -3.666 -17.669 1.00 96.44 251 ILE A N 1
ATOM 2048 C CA . ILE A 1 251 ? 3.286 -2.804 -16.576 1.00 96.44 251 ILE A CA 1
ATOM 2049 C C . ILE A 1 251 ? 2.171 -1.880 -17.076 1.00 96.44 251 ILE A C 1
ATOM 2051 O O . ILE A 1 251 ? 1.162 -1.720 -16.395 1.00 96.44 251 ILE A O 1
ATOM 2055 N N . ALA A 1 252 ? 2.314 -1.310 -18.275 1.00 94.81 252 ALA A N 1
ATOM 2056 C CA . ALA A 1 252 ? 1.324 -0.396 -18.839 1.00 94.81 252 ALA A CA 1
ATOM 2057 C C . ALA A 1 252 ? -0.026 -1.089 -19.089 1.00 94.81 252 ALA A C 1
ATOM 2059 O O . ALA A 1 252 ? -1.068 -0.476 -18.878 1.00 94.81 252 ALA A O 1
ATOM 2060 N N . ALA A 1 253 ? -0.013 -2.374 -19.462 1.00 94.44 253 ALA A N 1
ATOM 2061 C CA . ALA A 1 253 ? -1.229 -3.167 -19.654 1.00 94.44 253 ALA A CA 1
ATOM 2062 C C . ALA A 1 253 ? -2.020 -3.388 -18.351 1.00 94.44 253 ALA A C 1
ATOM 2064 O O . ALA A 1 253 ? -3.219 -3.652 -18.399 1.00 94.44 253 ALA A O 1
ATOM 2065 N N . HIS A 1 254 ? -1.358 -3.273 -17.196 1.00 96.50 254 HIS A N 1
ATOM 2066 C CA . HIS A 1 254 ? -1.975 -3.461 -15.884 1.00 96.50 254 HIS A CA 1
ATOM 2067 C C . HIS A 1 254 ? -2.214 -2.161 -15.119 1.00 96.50 254 HIS A C 1
ATOM 2069 O O . HIS A 1 254 ? -3.117 -2.129 -14.292 1.00 96.50 254 HIS A O 1
ATOM 2075 N N . TRP A 1 255 ? -1.427 -1.109 -15.350 1.00 94.94 255 TRP A N 1
ATOM 2076 C CA . TRP A 1 255 ? -1.415 0.087 -14.499 1.00 94.94 255 TRP A CA 1
ATOM 2077 C C . TRP A 1 255 ? -2.376 1.202 -14.931 1.00 94.94 255 TRP A C 1
ATOM 2079 O O . TRP A 1 255 ? -2.746 2.040 -14.109 1.00 94.94 255 TRP A O 1
ATOM 2089 N N . HIS A 1 256 ? -2.770 1.231 -16.204 1.00 88.00 256 HIS A N 1
ATOM 2090 C CA . HIS A 1 256 ? -3.722 2.208 -16.746 1.00 88.00 256 HIS A CA 1
ATOM 2091 C C . HIS A 1 256 ? -5.166 1.741 -16.583 1.00 88.00 256 HIS A C 1
ATOM 2093 O O . HIS A 1 256 ? -5.398 0.519 -16.662 1.00 88.00 256 HIS A O 1
#

Mean predicted aligned error: 4.8 Å

pLDDT: mean 92.87, std 10.91, range [38.38, 98.88]

Solvent-accessible surface area (backbone atoms only — not comparable to full-atom values): 14328 Å² total; per-residue (Å²): 136,85,81,83,78,79,77,80,70,80,72,72,68,32,37,37,35,36,70,48,63,82,79,86,59,60,40,63,42,56,42,28,50,50,52,31,46,64,76,28,36,87,62,58,63,50,47,37,37,30,24,82,68,72,72,77,52,48,95,81,56,43,73,43,71,57,62,73,31,57,78,32,65,84,42,96,58,55,58,40,44,62,44,19,76,28,30,65,61,57,79,88,54,60,49,49,30,37,40,39,49,68,55,55,37,47,72,34,68,45,55,58,74,64,65,55,67,65,88,49,40,32,25,33,69,41,89,68,93,75,58,93,84,71,56,75,76,34,31,34,70,53,47,30,32,39,42,49,42,72,47,32,63,63,33,52,53,43,49,75,41,42,75,62,48,63,73,76,37,86,33,38,38,47,47,54,27,52,59,29,47,79,68,75,53,64,42,62,53,65,72,48,34,56,36,39,41,84,70,64,21,35,51,68,46,76,53,6,74,79,39,61,47,47,85,58,81,71,39,21,34,39,35,33,77,76,76,54,46,71,70,34,37,35,65,27,77,45,67,46,99,66,36,44,39,41,52,25,63,70,54,55,76,34,44,104

Radius of gyration: 18.84 Å; Cα contacts (8 Å, |Δi|>4): 464; chains: 1; bounding box: 57×55×46 Å